Protein AF-A0A1D8I2P4-F1 (afdb_monomer)

Foldseek 3Di:
DDDDDDDDDDDDDDDDDDDDDDDDDDDDDDDDDDDDDDDDDDDDDDDDDDDDDDDDDDDDQDQWAAPVRQHADPFADEPQFTDRAFDCVPVVNFTKGASDADLVRHRPHMHGIDCSSVPPCPLLLAFWAAPVRQTADPFADDPNDTDLFFDCPPPVNFTKGASTAGPPRHRDHMHGTPVVNNDAWQFPVRAGFDPFADEPRDTDGWWFCFPVVNFTKGASDADPVRHRDHMGTTDPSTDYDPQDDQQAKAASGRAGADPFADDPNDTDRAFDCPPPVSFTKGASDADSVRHGPHMHGIDPVSD

Structure (mmCIF, N/CA/C/O backbone):
data_AF-A0A1D8I2P4-F1
#
_entry.id   AF-A0A1D8I2P4-F1
#
loop_
_atom_site.group_PDB
_atom_site.id
_atom_site.type_symbol
_atom_site.label_atom_id
_atom_site.label_alt_id
_atom_site.label_comp_id
_atom_site.label_asym_id
_atom_site.label_entity_id
_atom_site.label_seq_id
_atom_site.pdbx_PDB_ins_code
_atom_site.Cartn_x
_atom_site.Cartn_y
_atom_site.Cartn_z
_atom_site.occupancy
_atom_site.B_iso_or_equiv
_atom_site.auth_seq_id
_atom_site.auth_comp_id
_atom_site.auth_asym_id
_atom_site.auth_atom_id
_atom_site.pdbx_PDB_model_num
ATOM 1 N N . MET A 1 1 ? 39.544 -29.149 48.647 1.00 40.41 1 MET A N 1
ATOM 2 C CA . MET A 1 1 ? 38.519 -28.304 49.297 1.00 40.41 1 MET A CA 1
ATOM 3 C C . MET A 1 1 ? 37.138 -28.794 48.881 1.00 40.41 1 MET A C 1
ATOM 5 O O . MET A 1 1 ? 36.741 -28.545 47.754 1.00 40.41 1 MET A O 1
ATOM 9 N N . LYS A 1 2 ? 36.445 -29.547 49.738 1.00 37.25 2 LYS A N 1
ATOM 10 C CA . LYS A 1 2 ? 35.004 -29.835 49.634 1.00 37.25 2 LYS A CA 1
ATOM 11 C C . LYS A 1 2 ? 34.499 -30.001 51.067 1.00 37.25 2 LYS A C 1
ATOM 13 O O . LYS A 1 2 ? 34.897 -30.945 51.741 1.00 37.25 2 LYS A O 1
ATOM 18 N N . LEU A 1 3 ? 33.733 -29.022 51.543 1.00 36.62 3 LEU A N 1
ATOM 19 C CA . LEU A 1 3 ? 33.144 -28.978 52.880 1.00 36.62 3 LEU A CA 1
ATOM 20 C C . LEU A 1 3 ? 31.645 -29.330 52.784 1.00 36.62 3 LEU A C 1
ATOM 22 O O . LEU A 1 3 ? 30.940 -28.710 51.997 1.00 36.62 3 LEU A O 1
ATOM 26 N N . ILE A 1 4 ? 31.230 -30.316 53.596 1.00 38.16 4 ILE A N 1
ATOM 27 C CA . ILE A 1 4 ? 30.110 -30.277 54.574 1.00 38.16 4 ILE A CA 1
ATOM 28 C C . ILE A 1 4 ? 28.696 -30.015 53.995 1.00 38.16 4 ILE A C 1
ATOM 30 O O . ILE A 1 4 ? 28.395 -28.923 53.538 1.00 38.16 4 ILE A O 1
ATOM 34 N N . TRP A 1 5 ? 27.847 -31.044 53.832 1.00 34.25 5 TRP A N 1
ATOM 35 C CA . TRP A 1 5 ? 26.836 -31.573 54.788 1.00 34.25 5 TRP A CA 1
ATOM 36 C C . TRP A 1 5 ? 25.888 -30.525 55.394 1.00 34.25 5 TRP A C 1
ATOM 38 O O . TRP A 1 5 ? 26.346 -29.674 56.135 1.00 34.25 5 TRP A O 1
ATOM 48 N N . ILE A 1 6 ? 24.573 -30.687 55.187 1.00 42.81 6 ILE A N 1
ATOM 49 C CA . ILE A 1 6 ? 23.518 -30.572 56.218 1.00 42.81 6 ILE A CA 1
ATOM 50 C C . ILE A 1 6 ? 22.243 -31.247 55.673 1.00 42.81 6 ILE A C 1
ATOM 52 O O . ILE A 1 6 ? 21.642 -30.802 54.697 1.00 42.81 6 ILE A O 1
ATOM 56 N N . LEU A 1 7 ? 21.856 -32.350 56.321 1.00 41.16 7 LEU A N 1
ATOM 57 C CA . LEU A 1 7 ? 20.472 -32.814 56.400 1.00 41.16 7 LEU A CA 1
ATOM 58 C C . LEU A 1 7 ? 19.759 -31.978 57.470 1.00 41.16 7 LEU A C 1
ATOM 60 O O . LEU A 1 7 ? 20.306 -31.832 58.559 1.00 41.16 7 LEU A O 1
ATOM 64 N N . PHE A 1 8 ? 18.508 -31.586 57.229 1.00 44.59 8 PHE A N 1
ATOM 65 C CA . PHE A 1 8 ? 17.509 -31.521 58.297 1.00 44.59 8 PHE A CA 1
ATOM 66 C C . PHE A 1 8 ? 16.172 -32.083 57.810 1.00 44.59 8 PHE A C 1
ATOM 68 O O . PHE A 1 8 ? 15.547 -31.589 56.877 1.00 44.59 8 PHE A O 1
ATOM 75 N N . VAL A 1 9 ? 15.786 -33.165 58.478 1.00 43.25 9 VAL A N 1
ATOM 76 C CA . VAL A 1 9 ? 14.457 -33.774 58.548 1.00 43.25 9 VAL A CA 1
ATOM 77 C C . VAL A 1 9 ? 13.621 -32.945 59.521 1.00 43.25 9 VAL A C 1
ATOM 79 O O . VAL A 1 9 ? 14.150 -32.649 60.580 1.00 43.25 9 VAL A O 1
ATOM 82 N N . PHE A 1 10 ? 12.345 -32.656 59.237 1.00 42.53 10 PHE A N 1
ATOM 83 C CA . PHE A 1 10 ? 11.283 -32.598 60.260 1.00 42.53 10 PHE A CA 1
ATOM 84 C C . PHE A 1 10 ? 9.884 -32.755 59.624 1.00 42.53 10 PHE A C 1
ATOM 86 O O . PHE A 1 10 ? 9.387 -31.885 58.921 1.00 42.53 10 PHE A O 1
ATOM 93 N N . THR A 1 11 ? 9.323 -33.944 59.858 1.00 40.56 11 THR A N 1
ATOM 94 C CA . THR A 1 11 ? 7.950 -34.288 60.288 1.00 40.56 11 THR A CA 1
ATOM 95 C C . THR A 1 11 ? 6.711 -33.523 59.801 1.00 40.56 11 THR A C 1
ATOM 97 O O . THR A 1 11 ? 6.583 -32.309 59.905 1.00 40.56 11 THR A O 1
ATOM 100 N N . ALA A 1 12 ? 5.732 -34.356 59.438 1.00 41.03 12 ALA A N 1
ATOM 101 C CA . ALA A 1 12 ? 4.335 -34.104 59.113 1.00 41.03 12 ALA A CA 1
ATOM 102 C C . ALA A 1 12 ? 3.516 -33.362 60.182 1.00 41.03 12 ALA A C 1
ATOM 104 O O . ALA A 1 12 ? 3.778 -33.518 61.370 1.00 41.03 12 ALA A O 1
ATOM 105 N N . LEU A 1 13 ? 2.423 -32.723 59.742 1.00 39.28 13 LEU A N 1
ATOM 106 C CA . LEU A 1 13 ? 1.115 -32.744 60.408 1.00 39.28 13 LEU A CA 1
ATOM 107 C C . LEU A 1 13 ? -0.007 -32.441 59.391 1.00 39.28 13 LEU A C 1
ATOM 109 O O . LEU A 1 13 ? 0.175 -31.722 58.415 1.00 39.28 13 LEU A O 1
ATOM 113 N N . PHE A 1 14 ? -1.140 -33.090 59.652 1.00 40.41 14 PHE A N 1
ATOM 114 C CA . PHE A 1 14 ? -2.431 -33.144 58.960 1.00 40.41 14 PHE A CA 1
ATOM 115 C C . PHE A 1 14 ? -3.006 -31.735 58.650 1.00 40.41 14 PHE A C 1
ATOM 117 O O . PHE A 1 14 ? -2.602 -30.768 59.277 1.00 40.41 14 PHE A O 1
ATOM 124 N N . VAL A 1 15 ? -3.916 -31.519 57.686 1.00 44.56 15 VAL A N 1
ATOM 125 C CA . VAL A 1 15 ? -5.368 -31.771 57.805 1.00 44.56 15 VAL A CA 1
ATOM 126 C C . VAL A 1 15 ? -6.047 -31.803 56.420 1.00 44.56 15 VAL A C 1
ATOM 128 O O . VAL A 1 15 ? -5.770 -31.012 55.525 1.00 44.56 15 VAL A O 1
ATOM 131 N N . ASN A 1 16 ? -6.958 -32.766 56.302 1.00 37.41 16 ASN A N 1
ATOM 132 C CA . ASN A 1 16 ? -7.874 -33.080 55.210 1.00 37.41 16 ASN A CA 1
ATOM 133 C C . ASN A 1 16 ? -9.093 -32.125 55.179 1.00 37.41 16 ASN A C 1
ATOM 135 O O . ASN A 1 16 ? -9.463 -31.599 56.226 1.00 37.41 16 ASN A O 1
ATOM 139 N N . LYS A 1 17 ? -9.817 -32.102 54.042 1.00 39.25 17 LYS A N 1
ATOM 140 C CA . LYS A 1 17 ? -11.231 -31.673 53.875 1.00 39.25 17 LYS A CA 1
ATOM 141 C C . LYS A 1 17 ? -11.470 -30.141 53.930 1.00 39.25 17 LYS A C 1
ATOM 143 O O . LYS A 1 17 ? -11.082 -29.477 54.873 1.00 39.25 17 LYS A O 1
ATOM 148 N N . TYR A 1 18 ? -12.125 -29.481 52.971 1.00 41.25 18 TYR A N 1
ATOM 149 C CA . TYR A 1 18 ? -13.364 -29.824 52.270 1.00 41.25 18 TYR A CA 1
ATOM 150 C C . TYR A 1 18 ? -13.465 -29.097 50.913 1.00 41.25 18 TYR A C 1
ATOM 152 O O . TYR A 1 18 ? -13.203 -27.901 50.823 1.00 41.25 18 TYR A O 1
ATOM 160 N N . CYS A 1 19 ? -13.963 -29.798 49.888 1.00 43.69 19 CYS A N 1
ATOM 161 C CA . CYS A 1 19 ? -14.678 -29.169 48.778 1.00 43.69 19 CYS A CA 1
ATOM 162 C C . CYS A 1 19 ? -16.003 -28.603 49.310 1.00 43.69 19 CYS A C 1
ATOM 164 O O . CYS A 1 19 ? -16.803 -29.359 49.864 1.00 43.69 19 CYS A O 1
ATOM 166 N N . LEU A 1 20 ? -16.262 -27.311 49.108 1.00 40.06 20 LEU A N 1
ATOM 167 C CA . LEU A 1 20 ? -17.605 -26.748 49.219 1.00 40.06 20 LEU A CA 1
ATOM 168 C C . LEU A 1 20 ? -18.022 -26.174 47.868 1.00 40.06 20 LEU A C 1
ATOM 170 O O . LEU A 1 20 ? -17.443 -25.218 47.359 1.00 40.06 20 LEU A O 1
ATOM 174 N N . ALA A 1 21 ? -19.051 -26.807 47.311 1.00 40.50 21 ALA A N 1
ATOM 175 C CA . ALA A 1 21 ? -19.825 -26.332 46.184 1.00 40.50 21 ALA A CA 1
ATOM 176 C C . ALA A 1 21 ? -20.449 -24.971 46.522 1.00 40.50 21 ALA A C 1
ATOM 178 O O . ALA A 1 21 ? -21.174 -24.844 47.513 1.00 40.50 21 ALA A O 1
ATOM 179 N N . GLN A 1 22 ? -20.194 -23.957 45.694 1.00 41.34 22 GLN A N 1
ATOM 180 C CA . GLN A 1 22 ? -20.922 -22.698 45.784 1.00 41.34 22 GLN A CA 1
ATOM 181 C C . GLN A 1 22 ? -22.294 -22.852 45.124 1.00 41.34 22 GLN A C 1
ATOM 183 O O . GLN A 1 22 ? -22.437 -23.255 43.972 1.00 41.34 22 GLN A O 1
ATOM 188 N N . LYS A 1 23 ? -23.313 -22.578 45.935 1.00 36.94 23 LYS A N 1
ATOM 189 C CA . LYS A 1 23 ? -24.738 -22.668 45.636 1.00 36.94 23 LYS A CA 1
ATOM 190 C C . LYS A 1 23 ? -25.154 -21.436 44.825 1.00 36.94 23 LYS A C 1
ATOM 192 O O . LYS A 1 23 ? -24.831 -20.317 45.212 1.00 36.94 23 LYS A O 1
ATOM 197 N N . ALA A 1 24 ? -25.895 -21.649 43.739 1.00 45.50 24 ALA A N 1
ATOM 198 C CA . ALA A 1 24 ? -26.504 -20.589 42.939 1.00 45.50 24 ALA A CA 1
ATOM 199 C C . ALA A 1 24 ? -27.415 -19.679 43.798 1.00 45.50 24 ALA A C 1
ATOM 201 O O . ALA A 1 24 ? -28.163 -20.197 44.640 1.00 45.50 24 ALA A O 1
ATOM 202 N N . PRO A 1 25 ? -27.396 -18.346 43.605 1.00 46.03 25 PRO A N 1
ATOM 203 C CA . PRO A 1 25 ? -28.308 -17.450 44.303 1.00 46.03 25 PRO A CA 1
ATOM 204 C C . PRO A 1 25 ? -29.748 -17.660 43.812 1.00 46.03 25 PRO A C 1
ATOM 206 O O . PRO A 1 25 ? -30.040 -17.643 42.618 1.00 46.03 25 PRO A O 1
ATOM 209 N N . LYS A 1 26 ? -30.657 -17.883 44.768 1.00 39.34 26 LYS A N 1
ATOM 210 C CA . LYS A 1 26 ? -32.105 -17.960 44.548 1.00 39.34 26 LYS A CA 1
ATOM 211 C C . LYS A 1 26 ? -32.633 -16.598 44.091 1.00 39.34 26 LYS A C 1
ATOM 213 O O . LYS A 1 26 ? -32.482 -15.613 44.807 1.00 39.34 26 LYS A O 1
ATOM 218 N N . ASN A 1 27 ? -33.316 -16.588 42.949 1.00 41.44 27 ASN A N 1
ATOM 219 C CA . ASN A 1 27 ? -34.189 -15.498 42.525 1.00 41.44 27 ASN A CA 1
ATOM 220 C C . ASN A 1 27 ? -35.377 -15.372 43.487 1.00 41.44 27 ASN A C 1
ATOM 222 O O . ASN A 1 27 ? -36.149 -16.318 43.652 1.00 41.44 27 ASN A O 1
ATOM 226 N N . THR A 1 28 ? -35.546 -14.189 44.071 1.00 43.81 28 THR A N 1
ATOM 227 C CA . THR A 1 28 ? -36.766 -13.781 44.776 1.00 43.81 28 THR A CA 1
ATOM 228 C C . THR A 1 28 ? -37.484 -12.725 43.930 1.00 43.81 28 THR A C 1
ATOM 230 O O . THR A 1 28 ? -36.824 -11.788 43.472 1.00 43.81 28 THR A O 1
ATOM 233 N N . PRO A 1 29 ? -38.808 -12.819 43.708 1.00 44.62 2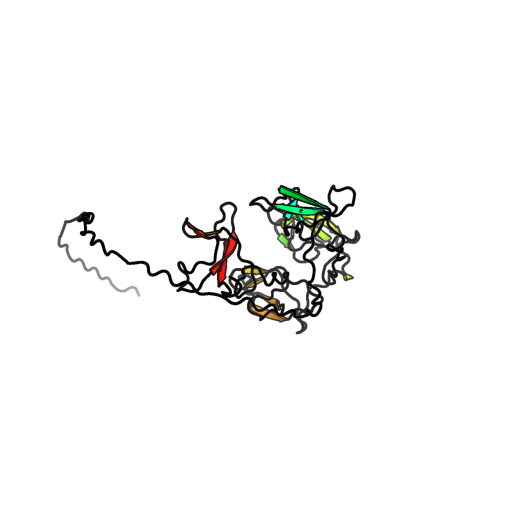9 PRO A N 1
ATOM 234 C CA . PRO A 1 29 ? -39.540 -11.813 42.944 1.00 44.62 29 PRO A CA 1
ATOM 235 C C . PRO A 1 29 ? -39.616 -10.507 43.743 1.00 44.62 29 PRO A C 1
ATOM 237 O O . PRO A 1 29 ? -40.199 -10.466 44.827 1.00 44.62 29 PRO A O 1
ATOM 240 N N . LYS A 1 30 ? -39.019 -9.434 43.216 1.00 40.47 30 LYS A N 1
ATOM 241 C CA . LYS A 1 30 ? -39.177 -8.078 43.749 1.00 40.47 30 LYS A CA 1
ATOM 242 C C . LYS A 1 30 ? -40.485 -7.496 43.214 1.00 40.47 30 LYS A C 1
ATOM 244 O O . LYS A 1 30 ? -40.693 -7.463 42.005 1.00 40.47 30 LYS A O 1
ATOM 249 N N . ALA A 1 31 ? -41.347 -7.055 44.128 1.00 41.62 31 ALA A N 1
ATOM 250 C CA . ALA A 1 31 ? -42.638 -6.444 43.838 1.00 41.62 31 ALA A CA 1
ATOM 251 C C . ALA A 1 31 ? -42.516 -5.270 42.847 1.00 41.62 31 ALA A C 1
ATOM 253 O O . ALA A 1 31 ? -41.706 -4.359 43.034 1.00 41.62 31 ALA A O 1
ATOM 254 N N . THR A 1 32 ? -43.337 -5.316 41.798 1.00 39.53 32 THR A N 1
ATOM 255 C CA . THR A 1 32 ? -43.480 -4.279 40.774 1.00 39.53 32 THR A CA 1
ATOM 256 C C . THR A 1 32 ? -44.418 -3.192 41.291 1.00 39.53 32 THR A C 1
ATOM 258 O O . THR A 1 32 ? -45.624 -3.399 41.393 1.00 39.53 32 THR A O 1
ATOM 261 N N . THR A 1 33 ? -43.864 -2.029 41.624 1.00 37.00 33 THR A N 1
ATOM 262 C CA . THR A 1 33 ? -44.641 -0.814 41.887 1.00 37.00 33 THR A CA 1
ATOM 263 C C . THR A 1 33 ? -44.972 -0.153 40.551 1.00 37.00 33 THR A C 1
ATOM 265 O O . THR A 1 33 ? -44.077 0.318 39.851 1.00 37.00 33 THR A O 1
ATOM 268 N N . THR A 1 34 ? -46.253 -0.137 40.186 1.00 37.72 34 THR A N 1
ATOM 269 C CA . THR A 1 34 ? -46.770 0.567 39.007 1.00 37.72 34 THR A CA 1
ATOM 270 C C . THR A 1 34 ? -46.821 2.066 39.296 1.00 37.72 34 THR A C 1
ATOM 272 O O . THR A 1 34 ? -47.696 2.530 40.023 1.00 37.72 34 THR A O 1
ATOM 275 N N . THR A 1 35 ? -45.885 2.828 38.730 1.00 38.78 35 THR A N 1
ATOM 276 C CA . THR A 1 35 ? -45.934 4.296 38.718 1.00 38.78 35 THR A CA 1
ATOM 277 C C . THR A 1 35 ? -46.605 4.749 37.426 1.00 38.78 35 THR A C 1
ATOM 279 O O . THR A 1 35 ? -46.043 4.600 36.343 1.00 38.78 35 THR A O 1
ATOM 282 N N . THR A 1 36 ? -47.814 5.296 37.533 1.00 39.94 36 THR A N 1
ATOM 283 C CA . THR A 1 36 ? -48.531 5.931 36.421 1.00 39.94 36 THR A CA 1
ATOM 284 C C . THR A 1 36 ? -47.862 7.265 36.089 1.00 39.94 36 THR A C 1
ATOM 286 O O . THR A 1 36 ? -47.951 8.216 36.863 1.00 39.94 36 THR A O 1
ATOM 289 N N . THR A 1 37 ? -47.168 7.345 34.952 1.00 41.03 37 THR A N 1
ATOM 290 C CA . THR A 1 37 ? -46.614 8.601 34.426 1.00 41.03 37 THR A CA 1
ATOM 291 C C . THR A 1 37 ? -47.635 9.254 33.498 1.00 41.03 37 THR A C 1
ATOM 293 O O . THR A 1 37 ? -47.906 8.754 32.410 1.00 41.03 37 THR A O 1
ATOM 296 N N . THR A 1 38 ? -48.211 10.373 33.932 1.00 41.81 38 THR A N 1
ATOM 297 C CA . THR A 1 38 ? -49.088 11.225 33.120 1.00 41.81 38 THR A CA 1
ATOM 298 C C . THR A 1 38 ? -48.267 11.913 32.027 1.00 41.81 38 THR A C 1
ATOM 300 O O . THR A 1 38 ? -47.354 12.682 32.322 1.00 41.81 38 THR A O 1
ATOM 303 N N . THR A 1 39 ? -48.571 11.629 30.760 1.00 42.09 39 THR A N 1
ATOM 304 C CA . THR A 1 39 ? -47.957 12.281 29.595 1.00 42.09 39 THR A CA 1
ATOM 305 C C . THR A 1 39 ? -48.652 13.616 29.325 1.00 42.09 39 THR A C 1
ATOM 307 O O . THR A 1 39 ? -49.802 13.642 28.895 1.00 42.09 39 THR A O 1
ATOM 310 N N . THR A 1 40 ? -47.959 14.729 29.566 1.00 42.75 40 THR A N 1
ATOM 311 C CA . THR A 1 40 ? -48.403 16.068 29.149 1.00 42.75 40 THR A CA 1
ATOM 312 C C . THR A 1 40 ? -47.865 16.349 27.747 1.00 42.75 40 THR A C 1
ATOM 314 O O . THR A 1 40 ? -46.656 16.457 27.551 1.00 42.75 40 THR A O 1
ATOM 317 N N . THR A 1 41 ? -48.753 16.439 26.757 1.00 42.59 41 THR A N 1
ATOM 318 C CA . THR A 1 41 ? -48.415 16.810 25.377 1.00 42.59 41 THR A CA 1
ATOM 319 C C . THR A 1 41 ? -48.281 18.329 25.276 1.00 42.59 41 THR A C 1
ATOM 321 O O . THR A 1 41 ? -49.278 19.046 25.311 1.00 42.59 41 THR A O 1
ATOM 324 N N . THR A 1 42 ? -47.051 18.828 25.148 1.00 43.09 42 THR A N 1
ATOM 325 C CA . THR A 1 42 ? -46.780 20.239 24.838 1.00 43.09 42 THR A CA 1
ATOM 326 C C . THR A 1 42 ? -46.631 20.393 23.326 1.00 43.09 42 THR A C 1
ATOM 328 O O . THR A 1 42 ? -45.668 19.905 22.738 1.00 43.09 42 THR A O 1
ATOM 331 N N . THR A 1 43 ? -47.596 21.054 22.688 1.00 43.06 43 THR A N 1
ATOM 332 C CA . THR A 1 43 ? -47.557 21.397 21.261 1.00 43.06 43 THR A CA 1
ATOM 333 C C . THR A 1 43 ? -46.679 22.632 21.064 1.00 43.06 43 THR A C 1
ATOM 335 O O . THR A 1 43 ? -47.087 23.743 21.397 1.00 43.06 43 THR A O 1
ATOM 338 N N . THR A 1 44 ? -45.469 22.450 20.533 1.00 43.09 44 THR A N 1
ATOM 339 C CA . THR A 1 44 ? -44.578 23.557 20.157 1.00 43.09 44 THR A CA 1
ATOM 340 C C . THR A 1 44 ? -44.798 23.905 18.687 1.00 43.09 44 THR A C 1
ATOM 342 O O . THR A 1 44 ? -44.457 23.128 17.798 1.00 43.09 44 THR A O 1
ATOM 345 N N . THR A 1 45 ? -45.370 25.078 18.425 1.00 41.44 45 THR A N 1
ATOM 346 C CA . THR A 1 45 ? -45.522 25.646 17.080 1.00 41.44 45 THR A CA 1
ATOM 347 C C . THR A 1 45 ? -44.169 26.178 16.601 1.00 41.44 45 THR A C 1
ATOM 349 O O . THR A 1 45 ? -43.672 27.170 17.132 1.00 41.44 45 THR A O 1
ATOM 352 N N . THR A 1 46 ? -43.550 25.523 15.616 1.00 38.25 46 THR A N 1
ATOM 353 C CA . THR A 1 46 ? -42.302 25.987 14.990 1.00 38.25 46 THR A CA 1
ATOM 354 C C . THR A 1 46 ? -42.619 26.810 13.743 1.00 38.25 46 THR A C 1
ATOM 356 O O . THR A 1 46 ? -43.100 26.284 12.743 1.00 38.25 46 THR A O 1
ATOM 359 N N . THR A 1 47 ? -42.349 28.112 13.805 1.00 37.84 47 THR A N 1
ATOM 360 C CA . THR A 1 47 ? -42.435 29.044 12.674 1.00 37.84 47 THR A CA 1
ATOM 361 C C . THR A 1 47 ? -41.302 28.761 11.683 1.00 37.84 47 THR A C 1
ATOM 363 O O . THR A 1 47 ? -40.128 28.895 12.024 1.00 37.84 47 THR A O 1
ATOM 366 N N . THR A 1 48 ? -41.638 28.360 10.455 1.00 35.34 48 THR A N 1
ATOM 367 C CA . THR A 1 48 ? -40.680 28.170 9.357 1.00 35.34 48 THR A CA 1
ATOM 368 C C . THR A 1 48 ? -40.346 29.522 8.727 1.00 35.34 48 THR A C 1
ATOM 370 O O . THR A 1 48 ? -41.159 30.093 8.004 1.00 35.34 48 THR A O 1
ATOM 373 N N . THR A 1 49 ? -39.147 30.037 8.995 1.00 33.53 49 THR A N 1
ATOM 374 C CA . THR A 1 49 ? -38.589 31.201 8.292 1.00 33.53 49 THR A CA 1
ATOM 375 C C . THR A 1 49 ? -37.728 30.702 7.135 1.00 33.53 49 THR A C 1
ATOM 377 O O . THR A 1 49 ? -36.678 30.102 7.350 1.00 33.53 49 THR A O 1
ATOM 380 N N . THR A 1 50 ? -38.183 30.930 5.903 1.00 33.97 50 THR A N 1
ATOM 381 C CA . THR A 1 50 ? -37.457 30.599 4.671 1.00 33.97 50 THR A CA 1
ATOM 382 C C . THR A 1 50 ? -36.388 31.657 4.407 1.00 33.97 50 THR A C 1
ATOM 384 O O . THR A 1 50 ? -36.692 32.746 3.924 1.00 33.97 50 THR A O 1
ATOM 387 N N . THR A 1 51 ? -35.131 31.353 4.727 1.00 28.86 51 THR A N 1
ATOM 388 C CA . THR A 1 51 ? -33.968 32.151 4.318 1.00 28.86 51 THR A CA 1
ATOM 389 C C . THR A 1 51 ? -33.334 31.533 3.077 1.00 28.86 51 THR A C 1
ATOM 391 O O . THR A 1 51 ? -32.694 30.485 3.125 1.00 28.86 51 THR A O 1
ATOM 394 N N . THR A 1 52 ? -33.534 32.196 1.941 1.00 34.28 52 THR A N 1
ATOM 395 C CA . THR A 1 52 ? -32.880 31.907 0.666 1.00 34.28 52 THR A CA 1
ATOM 396 C C . THR A 1 52 ? -31.455 32.453 0.722 1.00 34.28 52 THR A C 1
ATOM 398 O O . THR A 1 52 ? -31.241 33.651 0.545 1.00 34.28 52 THR A O 1
ATOM 401 N N . THR A 1 53 ? -30.479 31.586 0.990 1.00 27.47 53 THR A N 1
ATOM 402 C CA . THR A 1 53 ? -29.056 31.951 0.967 1.00 27.47 53 THR A CA 1
ATOM 403 C C . THR A 1 53 ? -28.374 31.221 -0.182 1.00 27.47 53 THR A C 1
ATOM 405 O O . THR A 1 53 ? -28.290 29.996 -0.209 1.00 27.47 53 THR A O 1
ATOM 408 N N . THR A 1 54 ? -27.918 31.999 -1.157 1.00 30.73 54 THR A N 1
ATOM 409 C CA . THR A 1 54 ? -27.148 31.585 -2.330 1.00 30.73 54 THR A CA 1
ATOM 410 C C . THR A 1 54 ? -25.839 30.927 -1.883 1.00 30.73 54 THR A C 1
ATOM 412 O O . THR A 1 54 ? -25.020 31.564 -1.221 1.00 30.73 54 THR A O 1
ATOM 415 N N . ALA A 1 55 ? -25.645 29.649 -2.215 1.00 31.78 55 ALA A N 1
ATOM 416 C CA . ALA A 1 55 ? -24.430 28.911 -1.883 1.00 31.78 55 ALA A CA 1
ATOM 417 C C . ALA A 1 55 ? -23.259 29.318 -2.804 1.00 31.78 55 ALA A C 1
ATOM 419 O O . ALA A 1 55 ? -23.447 29.398 -4.022 1.00 31.78 55 ALA A O 1
ATOM 420 N N . PRO A 1 56 ? -22.045 29.537 -2.265 1.00 34.91 56 PRO A N 1
ATOM 421 C CA . PRO A 1 56 ? -20.828 29.562 -3.060 1.00 34.91 56 PRO A CA 1
ATOM 422 C C . PRO A 1 56 ? -20.490 28.137 -3.515 1.00 34.91 56 PRO A C 1
ATOM 424 O O . PRO A 1 56 ? -20.539 27.182 -2.744 1.00 34.91 56 PRO A O 1
ATOM 427 N N . ASN A 1 57 ? -20.166 28.020 -4.797 1.00 37.44 57 ASN A N 1
ATOM 428 C CA . ASN A 1 57 ? -19.850 26.790 -5.506 1.00 37.44 57 ASN A CA 1
ATOM 429 C C . ASN A 1 57 ? -18.558 26.153 -4.949 1.00 37.44 57 ASN A C 1
ATOM 431 O O . ASN A 1 57 ? -17.455 26.524 -5.350 1.00 37.44 57 ASN A O 1
ATOM 435 N N . THR A 1 58 ? -18.680 25.222 -4.002 1.00 26.05 58 THR A N 1
ATOM 436 C CA . THR A 1 58 ? -17.577 24.386 -3.508 1.00 26.05 58 THR A CA 1
ATOM 437 C C . THR A 1 58 ? -17.494 23.104 -4.329 1.00 26.05 58 THR A C 1
ATOM 439 O O . THR A 1 58 ? -18.236 22.145 -4.122 1.00 26.05 58 THR A O 1
ATOM 442 N N . THR A 1 59 ? -16.559 23.095 -5.277 1.00 31.09 59 THR A N 1
ATOM 443 C CA . THR A 1 59 ? -16.188 21.945 -6.106 1.00 31.09 59 THR A CA 1
ATOM 444 C C . THR A 1 59 ? -15.870 20.733 -5.228 1.00 31.09 59 THR A C 1
ATOM 446 O O . THR A 1 59 ? -14.825 20.662 -4.584 1.00 31.09 59 THR A O 1
ATOM 449 N N . THR A 1 60 ? -16.806 19.789 -5.177 1.00 30.75 60 THR A N 1
ATOM 450 C CA . THR A 1 60 ? -16.685 18.523 -4.453 1.00 30.75 60 THR A CA 1
ATOM 451 C C . THR A 1 60 ? -15.843 17.579 -5.310 1.00 30.75 60 THR A C 1
ATOM 453 O O . THR A 1 60 ? -16.209 17.280 -6.443 1.00 30.75 60 THR A O 1
ATOM 456 N N . THR A 1 61 ? -14.684 17.150 -4.816 1.00 29.73 61 THR A N 1
ATOM 457 C CA . THR A 1 61 ? -13.805 16.198 -5.514 1.00 29.73 61 THR A CA 1
ATOM 458 C C . THR A 1 61 ? -14.508 14.843 -5.668 1.00 29.73 61 THR A C 1
ATOM 460 O O . THR A 1 61 ? -14.885 14.273 -4.639 1.00 29.73 61 THR A O 1
ATOM 463 N N . PRO A 1 62 ? -14.698 14.307 -6.889 1.00 41.62 62 PRO A N 1
ATOM 464 C CA . PRO A 1 62 ? -15.438 13.066 -7.087 1.00 41.62 62 PRO A CA 1
ATOM 465 C C . PRO A 1 62 ? -14.632 11.854 -6.617 1.00 41.62 62 PRO A C 1
ATOM 467 O O . PRO A 1 62 ? -13.488 11.649 -7.019 1.00 41.62 62 PRO A O 1
ATOM 470 N N . VAL A 1 63 ? -15.266 11.033 -5.783 1.00 62.12 63 VAL A N 1
ATOM 471 C CA . VAL A 1 63 ? -14.900 9.630 -5.586 1.00 62.12 63 VAL A CA 1
ATOM 472 C C . VAL A 1 63 ? -15.422 8.875 -6.812 1.00 62.12 63 VAL A C 1
ATOM 474 O O . VAL A 1 63 ? -16.603 8.982 -7.134 1.00 62.12 63 VAL A O 1
ATOM 477 N N . CYS A 1 64 ? -14.528 8.169 -7.506 1.00 75.62 64 CYS A N 1
ATOM 478 C CA . CYS A 1 64 ? -14.790 7.477 -8.770 1.00 75.62 64 CYS A CA 1
ATOM 479 C C . CYS A 1 64 ? -16.096 6.658 -8.743 1.00 75.62 64 CYS A C 1
ATOM 481 O O . CYS A 1 64 ? -16.262 5.745 -7.927 1.00 75.62 64 CYS A O 1
ATOM 483 N N . SER A 1 65 ? -17.014 7.001 -9.649 1.00 87.12 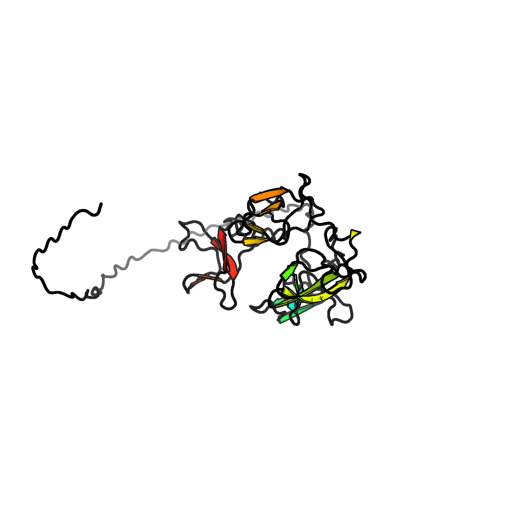65 SER A N 1
ATOM 484 C CA . SER A 1 65 ? -18.316 6.361 -9.822 1.00 87.12 65 SER A CA 1
ATOM 485 C C . SER A 1 65 ? -18.433 5.678 -11.179 1.00 87.12 65 SER A C 1
ATOM 487 O O . SER A 1 65 ? -17.791 6.034 -12.161 1.00 87.12 65 SER A O 1
ATOM 489 N N . THR A 1 66 ? -19.291 4.672 -11.265 1.00 88.06 66 THR A N 1
ATOM 490 C CA . THR A 1 66 ? -19.653 4.055 -12.540 1.00 88.06 66 THR A CA 1
ATOM 491 C C . THR A 1 66 ? -20.449 5.029 -13.412 1.00 88.06 66 THR A C 1
ATOM 493 O O . THR A 1 66 ? -21.064 5.974 -12.925 1.00 88.06 66 THR A O 1
ATOM 496 N N . THR A 1 67 ? -20.534 4.749 -14.709 1.00 87.06 67 THR A N 1
ATOM 497 C CA . THR A 1 67 ? -21.423 5.432 -15.672 1.00 87.06 67 THR A CA 1
ATOM 498 C C . THR A 1 67 ? -22.895 5.461 -15.244 1.00 87.06 67 THR A C 1
ATOM 500 O O . THR A 1 67 ? -23.661 6.282 -15.736 1.00 87.06 67 THR A O 1
ATOM 503 N N . SER A 1 68 ? -23.294 4.583 -14.317 1.00 82.75 68 SER A N 1
ATOM 504 C CA . SER A 1 68 ? -24.633 4.532 -13.717 1.00 82.75 68 SER A CA 1
ATOM 505 C C . SER A 1 68 ? -24.737 5.283 -12.379 1.00 82.75 68 SER A C 1
ATOM 507 O O . SER A 1 68 ? -25.751 5.172 -11.698 1.00 82.75 68 SER A O 1
ATOM 509 N N . GLY A 1 69 ? -23.698 6.018 -11.971 1.00 81.12 69 GLY A N 1
ATOM 510 C CA . GLY A 1 69 ? -23.664 6.798 -10.729 1.00 81.12 69 GLY A CA 1
ATOM 511 C C . GLY A 1 69 ? -23.465 5.974 -9.453 1.00 81.12 69 GLY A C 1
ATOM 512 O O . GLY A 1 69 ? -23.641 6.496 -8.357 1.00 81.12 69 GLY A O 1
ATOM 513 N N . VAL A 1 70 ? -23.118 4.688 -9.567 1.00 82.88 70 VAL A N 1
ATOM 514 C CA . VAL A 1 70 ? -22.808 3.837 -8.407 1.00 82.88 70 VAL A CA 1
ATOM 515 C C . VAL A 1 70 ? -21.334 3.979 -8.060 1.00 82.88 70 VAL A C 1
ATOM 517 O O . VAL A 1 70 ? -20.495 3.769 -8.934 1.00 82.88 70 VAL A O 1
ATOM 520 N N . ASN A 1 71 ? -21.024 4.288 -6.803 1.00 85.31 71 ASN A N 1
ATOM 521 C CA . ASN A 1 71 ? -19.647 4.417 -6.327 1.00 85.31 71 ASN A CA 1
ATOM 522 C C . ASN A 1 71 ? -18.861 3.112 -6.500 1.00 85.31 71 ASN A C 1
ATOM 524 O O . ASN A 1 71 ? -19.373 2.022 -6.231 1.00 85.31 71 ASN A O 1
ATOM 528 N N . CYS A 1 72 ? -17.595 3.235 -6.886 1.00 83.75 72 CYS A N 1
ATOM 529 C CA . CYS A 1 72 ? -16.675 2.110 -6.910 1.00 83.75 72 CYS A CA 1
ATOM 530 C C . CYS A 1 72 ? -16.236 1.701 -5.496 1.00 83.75 72 CYS A C 1
ATOM 532 O O . CYS A 1 72 ? -15.995 2.540 -4.626 1.00 83.75 72 CYS A O 1
ATOM 534 N N . PHE A 1 73 ? -16.080 0.396 -5.291 1.00 78.44 73 PHE A N 1
ATOM 535 C CA . PHE A 1 73 ? -15.552 -0.220 -4.084 1.00 78.44 73 PHE A CA 1
ATOM 536 C C . PHE A 1 73 ? -14.075 -0.557 -4.305 1.00 78.44 73 PHE A C 1
ATOM 538 O O . PHE A 1 73 ? -13.749 -1.460 -5.074 1.00 78.44 73 PHE A O 1
ATOM 545 N N . PHE A 1 74 ? -13.179 0.164 -3.632 1.00 72.25 74 PHE A N 1
ATOM 546 C CA . PHE A 1 74 ? -11.740 -0.097 -3.656 1.00 72.25 74 PHE A CA 1
ATOM 547 C C . PHE A 1 74 ? -11.210 -0.324 -2.229 1.00 72.25 74 PHE A C 1
ATOM 549 O O . PHE A 1 74 ? -11.652 0.376 -1.316 1.00 72.25 74 PHE A O 1
ATOM 556 N N . PRO A 1 75 ? -10.237 -1.234 -2.027 1.00 73.19 75 PRO A N 1
ATOM 557 C CA . PRO A 1 75 ? -9.763 -2.232 -2.989 1.00 73.19 75 PRO A CA 1
ATOM 558 C C . PRO A 1 75 ? -10.803 -3.345 -3.231 1.00 73.19 75 PRO A C 1
ATOM 560 O O . PRO A 1 75 ? -11.634 -3.627 -2.369 1.00 73.19 75 PRO A O 1
ATOM 563 N N . PHE A 1 76 ? -10.738 -4.000 -4.391 1.00 81.25 76 PHE A N 1
ATOM 564 C CA . PHE A 1 76 ? -11.514 -5.211 -4.689 1.00 81.25 76 PHE A CA 1
ATOM 565 C C . PHE A 1 76 ? -10.645 -6.275 -5.359 1.00 81.25 76 PHE A C 1
ATOM 567 O O . PHE A 1 76 ? -9.624 -5.952 -5.957 1.00 81.25 76 PHE A O 1
ATOM 574 N N . LYS A 1 77 ? -11.050 -7.542 -5.288 1.00 78.12 77 LYS A N 1
ATOM 575 C CA . LYS A 1 77 ? -10.407 -8.663 -5.971 1.00 78.12 77 LYS A CA 1
ATOM 576 C C . LYS A 1 77 ? -11.225 -9.122 -7.165 1.00 78.12 77 LYS A C 1
ATOM 578 O O . LYS A 1 77 ? -12.450 -9.158 -7.098 1.00 78.12 77 LYS A O 1
ATOM 583 N N . TYR A 1 78 ? -10.554 -9.474 -8.249 1.00 84.38 78 TYR A N 1
ATOM 584 C CA . TYR A 1 78 ? -11.175 -10.145 -9.382 1.00 84.38 78 TYR A CA 1
ATOM 585 C C . TYR A 1 78 ? -10.223 -11.208 -9.907 1.00 84.38 78 TYR A C 1
ATOM 587 O O . TYR A 1 78 ? -9.090 -10.901 -10.280 1.00 84.38 78 TYR A O 1
ATOM 595 N N . LYS A 1 79 ? -10.673 -12.468 -9.895 1.00 80.94 79 LYS A N 1
ATOM 596 C CA . LYS A 1 79 ? -9.866 -13.630 -10.309 1.00 80.94 79 LYS A CA 1
ATOM 597 C C . LYS A 1 79 ? -8.543 -13.742 -9.539 1.00 80.94 79 LYS A C 1
ATOM 599 O O . LYS A 1 79 ? -7.528 -14.165 -10.084 1.00 80.94 79 LYS A O 1
ATOM 604 N N . GLY A 1 80 ? -8.569 -13.377 -8.257 1.00 71.06 80 GLY A N 1
ATOM 605 C CA . GLY A 1 80 ? -7.409 -13.452 -7.365 1.00 71.06 80 GLY A CA 1
ATOM 606 C C . GLY A 1 80 ? -6.461 -12.250 -7.418 1.00 71.06 80 GLY A C 1
ATOM 607 O O . GLY A 1 80 ? -5.581 -12.164 -6.566 1.00 71.06 80 GLY A O 1
ATOM 608 N N . GLU A 1 81 ? -6.669 -11.301 -8.332 1.00 58.19 81 GLU A N 1
ATOM 609 C CA . GLU A 1 81 ? -5.889 -10.062 -8.432 1.00 58.19 81 GLU A CA 1
ATOM 610 C C . GLU A 1 81 ? -6.587 -8.917 -7.693 1.00 58.19 81 GLU A C 1
ATOM 612 O O . GLU A 1 81 ? -7.806 -8.784 -7.785 1.00 58.19 81 GLU A O 1
ATOM 617 N N . THR A 1 82 ? -5.836 -8.081 -6.968 1.00 61.31 82 THR A N 1
ATOM 618 C CA . THR A 1 82 ? -6.392 -6.940 -6.214 1.00 61.31 82 THR A CA 1
ATOM 619 C C . THR A 1 82 ? -6.268 -5.639 -7.006 1.00 61.31 82 THR A C 1
ATOM 621 O O . THR A 1 82 ? -5.184 -5.267 -7.447 1.00 61.31 82 THR A O 1
ATOM 624 N N . TYR A 1 83 ? -7.369 -4.905 -7.122 1.00 64.38 83 TYR A N 1
ATOM 625 C CA . TYR A 1 83 ? -7.493 -3.658 -7.863 1.00 64.38 83 TYR A CA 1
ATOM 626 C C . TYR A 1 83 ? -7.843 -2.502 -6.923 1.00 64.38 83 TYR A C 1
ATOM 628 O O . TYR A 1 83 ? -8.779 -2.582 -6.128 1.00 64.38 83 TYR A O 1
ATOM 636 N N . GLN A 1 84 ? -7.089 -1.405 -7.031 1.00 73.69 84 GLN A N 1
ATOM 637 C CA . GLN A 1 84 ? -7.305 -0.163 -6.265 1.00 73.69 84 GLN A CA 1
ATOM 638 C C . GLN A 1 84 ? -7.804 1.001 -7.132 1.00 73.69 84 GLN A C 1
ATOM 640 O O . GLN A 1 84 ? -7.952 2.121 -6.655 1.00 73.69 84 GLN A O 1
ATOM 645 N N . ALA A 1 85 ? -8.023 0.734 -8.415 1.00 75.56 85 ALA A N 1
ATOM 646 C CA . ALA A 1 85 ? -8.544 1.661 -9.403 1.00 75.56 85 ALA A CA 1
ATOM 647 C C . ALA A 1 85 ? -9.322 0.861 -10.451 1.00 75.56 85 ALA A C 1
ATOM 649 O O . ALA A 1 85 ? -9.302 -0.375 -10.444 1.00 75.56 85 ALA A O 1
ATOM 650 N N . CYS A 1 86 ? -10.007 1.560 -11.351 1.00 83.44 86 CYS A N 1
ATOM 651 C CA . CYS A 1 86 ? -10.669 0.913 -12.471 1.00 83.44 86 CYS A CA 1
ATOM 652 C C . CYS A 1 86 ? -9.674 0.096 -13.294 1.00 83.44 86 CYS A C 1
ATOM 654 O O . CYS A 1 86 ? -8.582 0.567 -13.613 1.00 83.44 86 CYS A O 1
ATOM 656 N N . THR A 1 87 ? -10.067 -1.114 -13.665 1.00 79.44 87 THR A N 1
ATOM 657 C CA . THR A 1 87 ? -9.259 -2.014 -14.481 1.00 79.44 87 THR A CA 1
ATOM 658 C C . THR A 1 87 ? -9.935 -2.279 -15.814 1.00 79.44 87 THR A C 1
ATOM 660 O O . THR A 1 87 ? -11.155 -2.233 -15.921 1.00 79.44 87 THR A O 1
ATOM 663 N N . THR A 1 88 ? -9.153 -2.560 -16.849 1.00 84.50 88 THR A N 1
ATOM 664 C CA . THR A 1 88 ? -9.659 -3.000 -18.157 1.00 84.50 88 THR A CA 1
ATOM 665 C C . THR A 1 88 ? -9.606 -4.521 -18.315 1.00 84.50 88 THR A C 1
ATOM 667 O O . THR A 1 88 ? -9.976 -5.035 -19.376 1.00 84.50 88 THR A O 1
ATOM 670 N N . THR A 1 89 ? -9.153 -5.245 -17.277 1.00 77.75 89 THR A N 1
ATOM 671 C CA . THR A 1 89 ? -9.041 -6.709 -17.263 1.00 77.75 89 THR A CA 1
ATOM 672 C C . THR A 1 89 ? -10.338 -7.342 -17.748 1.00 77.75 89 THR A C 1
ATOM 674 O O . THR A 1 89 ? -11.392 -7.127 -17.154 1.00 77.75 89 THR A O 1
ATOM 677 N N . GLU A 1 90 ? -10.237 -8.118 -18.831 1.00 84.00 90 GLU A N 1
ATOM 678 C CA . GLU A 1 90 ? -11.336 -8.885 -19.434 1.00 84.00 90 GLU A CA 1
ATOM 679 C C . GLU A 1 90 ? -12.601 -8.083 -19.786 1.00 84.00 90 GLU A C 1
ATOM 681 O O . GLU A 1 90 ? -13.665 -8.664 -19.972 1.00 84.00 90 GLU A O 1
ATOM 686 N N . ASN A 1 91 ? -12.491 -6.763 -19.953 1.00 85.75 91 ASN A N 1
ATOM 687 C CA . ASN A 1 91 ? -13.628 -5.904 -20.293 1.00 85.75 91 ASN A CA 1
ATOM 688 C C . ASN A 1 91 ? -13.420 -5.154 -21.616 1.00 85.75 91 ASN A C 1
ATOM 690 O O . ASN A 1 91 ? -13.785 -3.991 -21.753 1.00 85.75 91 ASN A O 1
ATOM 694 N N . SER A 1 92 ? -12.775 -5.797 -22.595 1.00 82.75 92 SER A N 1
ATOM 695 C CA . SER A 1 92 ? -12.588 -5.253 -23.955 1.00 82.75 92 SER A CA 1
ATOM 696 C C . SER A 1 92 ? -11.971 -3.845 -23.997 1.00 82.75 92 SER A C 1
ATOM 698 O O . SER A 1 92 ? -12.300 -3.038 -24.863 1.00 82.75 92 SER A O 1
ATOM 700 N N . GLY A 1 93 ? -11.089 -3.530 -23.044 1.00 74.50 93 GLY A N 1
ATOM 701 C CA . GLY A 1 93 ? -10.459 -2.211 -22.932 1.00 74.50 93 GLY A CA 1
ATOM 702 C C . GLY A 1 93 ? -11.306 -1.142 -22.228 1.00 74.50 93 GLY A C 1
ATOM 703 O O . GLY A 1 93 ? -10.808 -0.043 -22.005 1.00 74.50 93 GLY A O 1
ATOM 704 N N . VAL A 1 94 ? -12.546 -1.446 -21.837 1.00 82.88 94 VAL A N 1
ATOM 705 C CA . VAL A 1 94 ? -13.413 -0.537 -21.080 1.00 82.88 94 VAL A CA 1
ATOM 706 C C . VAL A 1 94 ? -13.067 -0.631 -19.586 1.00 82.88 94 VAL A C 1
ATOM 708 O O . VAL A 1 94 ? -13.091 -1.726 -19.021 1.00 82.88 94 VAL A O 1
ATOM 711 N N . PRO A 1 95 ? -12.726 0.480 -18.910 1.00 83.56 95 PRO A N 1
ATOM 712 C CA . PRO A 1 95 ? -12.393 0.455 -17.490 1.00 83.56 95 PRO A CA 1
ATOM 713 C C . PRO A 1 95 ? -13.634 0.171 -16.635 1.00 83.56 95 PRO A C 1
ATOM 715 O O . PRO A 1 95 ? -14.691 0.769 -16.838 1.00 83.56 95 PRO A O 1
ATOM 718 N N . TRP A 1 96 ? -13.502 -0.715 -15.653 1.00 91.12 96 TRP A N 1
ATOM 719 C CA . TRP A 1 96 ? -14.562 -1.095 -14.722 1.00 91.12 96 TRP A CA 1
ATOM 720 C C . TRP A 1 96 ? -14.043 -1.226 -13.290 1.00 91.12 96 TRP A C 1
ATOM 722 O O . TRP A 1 96 ? -12.847 -1.408 -13.056 1.00 91.12 96 TRP A O 1
ATOM 732 N N . CYS A 1 97 ? -14.953 -1.137 -12.325 1.00 89.44 97 CYS A N 1
ATOM 733 C CA . CYS A 1 97 ? -14.676 -1.326 -10.903 1.00 89.44 97 CYS A CA 1
ATOM 734 C C . CYS A 1 97 ? -15.752 -2.203 -10.252 1.00 89.44 97 CYS A C 1
ATOM 736 O O . CYS A 1 97 ? -16.877 -2.291 -10.759 1.00 89.44 97 CYS A O 1
ATOM 738 N N . ALA A 1 98 ? -15.436 -2.835 -9.119 1.00 89.19 98 ALA A N 1
ATOM 739 C CA . ALA A 1 98 ? -16.462 -3.467 -8.300 1.00 89.19 98 ALA A CA 1
ATOM 740 C C . ALA A 1 98 ? -17.385 -2.401 -7.694 1.00 89.19 98 ALA A C 1
ATOM 742 O O . ALA A 1 98 ? -16.919 -1.371 -7.221 1.00 89.19 98 ALA A O 1
ATOM 743 N N . THR A 1 99 ? -18.689 -2.649 -7.680 1.00 89.31 99 THR A N 1
ATOM 744 C CA . THR A 1 99 ? -19.688 -1.820 -6.981 1.00 89.31 99 THR A CA 1
ATOM 745 C C . THR A 1 99 ? -20.128 -2.456 -5.668 1.00 89.31 99 THR A C 1
ATOM 747 O O . THR A 1 99 ? -20.617 -1.774 -4.773 1.00 89.31 99 THR A O 1
ATOM 750 N N . THR A 1 100 ? -19.916 -3.766 -5.525 1.00 82.44 100 THR A N 1
ATOM 751 C CA . THR A 1 100 ? -20.026 -4.498 -4.261 1.00 82.44 100 THR A CA 1
ATOM 752 C C . THR A 1 100 ? -18.975 -5.600 -4.222 1.00 82.44 100 THR A C 1
ATOM 754 O O . THR A 1 100 ? -18.589 -6.137 -5.266 1.00 82.44 100 THR A O 1
ATOM 757 N N . VAL A 1 101 ? -18.535 -5.963 -3.021 1.00 81.94 101 VAL A N 1
ATOM 758 C CA . VAL A 1 101 ? -17.598 -7.066 -2.801 1.00 81.94 101 VAL A CA 1
ATOM 759 C C . VAL A 1 101 ? -18.159 -8.071 -1.799 1.00 81.94 101 VAL A C 1
ATOM 761 O O . VAL A 1 101 ? -19.010 -7.735 -0.975 1.00 81.94 101 VAL A O 1
ATOM 764 N N . THR A 1 102 ? -17.684 -9.311 -1.864 1.00 79.56 102 THR A N 1
ATOM 765 C CA . THR A 1 102 ? -17.906 -10.321 -0.824 1.00 79.56 102 THR A CA 1
ATOM 766 C C . THR A 1 102 ? -17.071 -10.011 0.427 1.00 79.56 102 THR A C 1
ATOM 768 O O . THR A 1 102 ? -16.204 -9.135 0.415 1.00 79.56 102 THR A O 1
ATOM 771 N N . ALA A 1 103 ? -17.260 -10.777 1.508 1.00 71.88 103 ALA A N 1
ATOM 772 C CA . ALA A 1 103 ? -16.438 -10.660 2.719 1.00 71.88 103 ALA A CA 1
ATOM 773 C C . ALA A 1 103 ? -14.926 -10.856 2.460 1.00 71.88 103 ALA A C 1
ATOM 775 O O . ALA A 1 103 ? -14.100 -10.305 3.181 1.00 71.88 103 ALA A O 1
ATOM 776 N N . SER A 1 104 ? -14.546 -11.592 1.407 1.00 70.62 104 SER A N 1
ATOM 777 C CA . SER A 1 104 ? -13.147 -11.789 0.997 1.00 70.62 104 SER A CA 1
ATOM 778 C C . SER A 1 104 ? -12.621 -10.710 0.039 1.00 70.62 104 SER A C 1
ATOM 780 O O . SER A 1 104 ? -11.533 -10.879 -0.521 1.00 70.62 104 SER A O 1
ATOM 782 N N . GLN A 1 105 ? -13.384 -9.626 -0.146 1.00 75.75 105 GLN A N 1
ATOM 783 C CA . GLN A 1 105 ? -13.166 -8.534 -1.099 1.00 75.75 105 GLN A CA 1
ATOM 784 C C . GLN A 1 105 ? -13.291 -8.938 -2.577 1.00 75.75 105 GLN A C 1
ATOM 786 O O . GLN A 1 105 ? -12.944 -8.141 -3.439 1.00 75.75 105 GLN A O 1
ATOM 791 N N . GLU A 1 106 ? -13.805 -10.129 -2.901 1.00 87.81 106 GLU A N 1
ATOM 792 C CA . GLU A 1 106 ? -14.027 -10.528 -4.302 1.00 87.81 106 GLU A CA 1
ATOM 793 C C . GLU A 1 106 ? -15.188 -9.728 -4.899 1.00 87.81 106 GLU A C 1
ATOM 795 O O . GLU A 1 106 ? -16.224 -9.570 -4.251 1.00 87.81 106 GLU A O 1
ATOM 800 N N . ALA A 1 107 ? -15.030 -9.224 -6.121 1.00 87.06 107 ALA A N 1
ATOM 801 C CA . ALA A 1 107 ? -16.054 -8.475 -6.832 1.00 87.06 107 ALA A CA 1
ATOM 802 C C . ALA A 1 107 ? -17.329 -9.317 -6.961 1.00 87.06 107 ALA A C 1
ATOM 804 O O . ALA A 1 107 ? -17.342 -10.363 -7.606 1.00 87.06 107 ALA A O 1
ATOM 805 N N . ASN A 1 108 ? -18.409 -8.840 -6.345 1.00 85.12 108 ASN A N 1
ATOM 806 C CA . ASN A 1 108 ? -19.722 -9.480 -6.391 1.00 85.12 108 ASN A CA 1
ATOM 807 C C . ASN A 1 108 ? -20.658 -8.780 -7.389 1.00 85.12 108 ASN A C 1
ATOM 809 O O . ASN A 1 108 ? -21.528 -9.407 -7.986 1.00 85.12 108 ASN A O 1
ATOM 813 N N . ALA A 1 109 ? -20.452 -7.480 -7.609 1.00 89.50 109 ALA A N 1
ATOM 814 C CA . ALA A 1 109 ? -21.065 -6.716 -8.690 1.00 89.50 109 ALA A CA 1
ATOM 815 C C . ALA A 1 109 ? -20.053 -5.706 -9.236 1.00 89.50 109 ALA A C 1
ATOM 817 O O . ALA A 1 109 ? -19.138 -5.303 -8.515 1.00 89.50 109 ALA A O 1
ATOM 818 N N . TYR A 1 110 ? -20.221 -5.289 -10.489 1.00 92.38 110 TYR A N 1
ATOM 819 C CA . TYR A 1 110 ? -19.320 -4.357 -11.160 1.00 92.38 110 TYR A CA 1
ATOM 820 C C . TYR A 1 110 ? -20.068 -3.349 -12.030 1.00 92.38 110 TYR A C 1
ATOM 822 O O . TYR A 1 110 ? -21.240 -3.537 -12.357 1.00 92.38 110 TYR A O 1
ATOM 830 N N . GLY A 1 111 ? -19.377 -2.282 -12.423 1.00 92.44 111 GLY A N 1
ATOM 831 C CA . GLY A 1 111 ? -19.864 -1.359 -13.440 1.00 92.44 111 GLY A CA 1
ATOM 832 C C . GLY A 1 111 ? -18.733 -0.642 -14.165 1.00 92.44 111 GLY A C 1
ATOM 833 O O . GLY A 1 111 ? -17.623 -0.506 -13.648 1.00 92.44 111 GLY A O 1
ATOM 834 N N . ASN A 1 112 ? -19.030 -0.184 -15.382 1.00 93.56 112 ASN A N 1
ATOM 835 C CA . ASN A 1 112 ? -18.094 0.594 -16.187 1.00 93.56 112 ASN A CA 1
ATOM 836 C C . ASN A 1 112 ? -17.851 1.939 -15.521 1.00 93.56 112 ASN A C 1
ATOM 838 O O . ASN A 1 112 ? -18.809 2.630 -15.172 1.00 93.56 112 ASN A O 1
ATOM 842 N N . CYS A 1 113 ? -16.590 2.308 -15.380 1.00 89.81 113 CYS A N 1
ATOM 843 C CA . CYS A 1 113 ? -16.182 3.540 -14.736 1.00 89.81 113 CYS A CA 1
ATOM 844 C C . CYS A 1 113 ? -16.617 4.768 -15.543 1.00 89.81 113 CYS A C 1
ATOM 846 O O . CYS A 1 113 ? -16.541 4.777 -16.772 1.00 89.81 113 CYS A O 1
ATOM 848 N N . GLY A 1 114 ? -17.117 5.784 -14.843 1.00 85.94 114 GLY A N 1
ATOM 849 C CA . GLY A 1 114 ? -17.482 7.075 -15.407 1.00 85.94 114 GLY A CA 1
ATOM 850 C C . GLY A 1 114 ? -16.253 7.914 -15.752 1.00 85.94 114 GLY A C 1
ATOM 851 O O . GLY A 1 114 ? -15.117 7.564 -15.442 1.00 85.94 114 GLY A O 1
ATOM 852 N N . SER A 1 115 ? -16.464 9.044 -16.421 1.00 73.75 115 SER A N 1
ATOM 853 C CA . SER A 1 115 ? -15.380 9.967 -16.791 1.00 73.75 115 SER A CA 1
ATOM 854 C C . SER A 1 115 ? -14.756 10.694 -15.593 1.00 73.75 115 SER A C 1
ATOM 856 O O . SER A 1 115 ? -13.666 11.244 -15.710 1.00 73.75 115 SER A O 1
ATOM 858 N N . ASP A 1 116 ? -15.461 10.718 -14.461 1.00 68.50 116 ASP A N 1
ATOM 859 C CA . ASP A 1 116 ? -15.011 11.182 -13.144 1.00 68.50 116 ASP A CA 1
ATOM 860 C C . ASP A 1 116 ? -14.020 10.210 -12.495 1.00 68.50 116 ASP A C 1
ATOM 862 O O . ASP A 1 116 ? -13.141 10.635 -11.747 1.00 68.50 116 ASP A O 1
ATOM 866 N N . CYS A 1 117 ? -14.060 8.933 -12.888 1.00 67.62 117 CYS A N 1
ATOM 867 C CA . CYS A 1 117 ? -12.935 8.014 -12.763 1.00 67.62 117 CYS A CA 1
ATOM 868 C C . CYS A 1 117 ? -11.870 8.344 -13.803 1.00 67.62 117 CYS A C 1
ATOM 870 O O . CYS A 1 117 ? -11.351 7.420 -14.442 1.00 67.62 117 CYS A O 1
ATOM 872 N N . GLN A 1 118 ? -11.576 9.643 -13.998 1.00 52.84 118 GLN A N 1
ATOM 873 C CA . GLN A 1 118 ? -10.459 10.086 -14.812 1.00 52.84 118 GLN A CA 1
ATOM 874 C C . GLN A 1 118 ? -9.334 9.156 -14.437 1.00 52.84 118 GLN A C 1
ATOM 876 O O . GLN A 1 118 ? -8.960 9.074 -13.262 1.00 52.84 118 GLN A O 1
ATOM 881 N N . SER A 1 119 ? -8.899 8.385 -15.435 1.00 42.41 119 SER A N 1
ATOM 882 C CA . SER A 1 119 ? -7.650 7.682 -15.373 1.00 42.41 119 SER A CA 1
ATOM 883 C C . SER A 1 119 ? -6.659 8.767 -15.023 1.00 42.41 119 SER A C 1
ATOM 885 O O . SER A 1 119 ? -6.108 9.454 -15.877 1.00 42.41 119 SER A O 1
ATOM 887 N N . THR A 1 120 ? -6.403 8.900 -13.733 1.00 31.69 120 THR A N 1
ATOM 888 C CA . THR A 1 120 ? -5.050 9.005 -13.310 1.00 31.69 120 THR A CA 1
ATOM 889 C C . THR A 1 120 ? -4.434 7.768 -13.977 1.00 31.69 120 THR A C 1
ATOM 891 O O . THR A 1 120 ? -4.453 6.650 -13.481 1.00 31.69 120 THR A O 1
ATOM 894 N N . SER A 1 121 ? -3.879 7.971 -15.182 1.00 35.84 121 SER A N 1
ATOM 895 C CA . SER A 1 121 ? -2.456 7.732 -15.318 1.00 35.84 121 SER A CA 1
ATOM 896 C C . SER A 1 121 ? -1.908 8.268 -14.018 1.00 35.84 121 SER A C 1
ATOM 898 O O . SER A 1 121 ? -1.822 9.489 -13.843 1.00 35.84 121 SER A O 1
ATOM 900 N N . THR A 1 122 ? -1.834 7.382 -13.024 1.00 29.78 122 THR A N 1
ATOM 901 C CA . THR A 1 122 ? -1.433 7.753 -11.692 1.00 29.78 122 THR A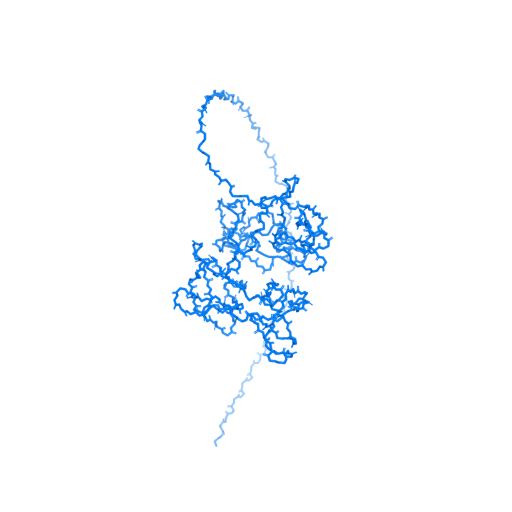 CA 1
ATOM 902 C C . THR A 1 122 ? -0.187 8.561 -11.961 1.00 29.78 122 THR A C 1
ATOM 904 O O . THR A 1 122 ? 0.706 8.056 -12.655 1.00 29.78 122 THR A O 1
ATOM 907 N N . PRO A 1 123 ? -0.071 9.801 -11.479 1.00 32.12 123 PRO A N 1
ATOM 908 C CA . PRO A 1 123 ? 1.247 10.255 -11.139 1.00 32.12 123 PRO A CA 1
ATOM 909 C C . PRO A 1 123 ? 1.685 9.341 -9.985 1.00 32.12 123 PRO A C 1
ATOM 911 O O . PRO A 1 123 ? 1.777 9.746 -8.839 1.00 32.12 123 PRO A O 1
ATOM 914 N N . SER A 1 124 ? 1.958 8.069 -10.294 1.00 34.97 124 SER A N 1
ATOM 915 C CA . SER A 1 124 ? 2.958 7.267 -9.631 1.00 34.97 124 SER A CA 1
ATOM 916 C C . SER A 1 124 ? 4.278 7.825 -10.142 1.00 34.97 124 SER A C 1
ATOM 918 O O . SER A 1 124 ? 5.026 7.172 -10.859 1.00 34.97 124 SER A O 1
ATOM 920 N N . LEU A 1 125 ? 4.528 9.087 -9.797 1.00 38.84 125 LEU A N 1
ATOM 921 C CA . LEU A 1 125 ? 5.836 9.712 -9.892 1.00 38.84 125 LEU A CA 1
ATOM 922 C C . LEU A 1 125 ? 6.748 9.239 -8.741 1.00 38.84 125 LEU A C 1
ATOM 924 O O . LEU A 1 125 ? 7.840 9.764 -8.570 1.00 38.84 125 LEU A O 1
ATOM 928 N N . SER A 1 126 ? 6.354 8.165 -8.046 1.00 45.00 126 SER A N 1
ATOM 929 C CA . SER A 1 126 ? 7.237 7.214 -7.369 1.00 45.00 126 SER A CA 1
ATOM 930 C C . SER A 1 126 ? 6.756 5.784 -7.614 1.00 45.00 126 SER A C 1
ATOM 932 O O . SER A 1 126 ? 5.834 5.282 -6.977 1.00 45.00 126 SER A O 1
ATOM 934 N N . GLY A 1 127 ? 7.376 5.094 -8.563 1.00 63.84 127 GLY A N 1
ATOM 935 C CA . GLY A 1 127 ? 7.145 3.665 -8.723 1.00 63.84 127 GLY A CA 1
ATOM 936 C C . GLY A 1 127 ? 8.048 3.065 -9.787 1.00 63.84 127 GLY A C 1
ATOM 937 O O . GLY A 1 127 ? 8.043 3.538 -10.920 1.00 63.84 127 GLY A O 1
ATOM 938 N N . CYS A 1 128 ? 8.790 2.011 -9.416 1.00 77.25 128 CYS A N 1
ATOM 939 C CA . CYS A 1 128 ? 9.498 1.126 -10.354 1.00 77.25 128 CYS A CA 1
ATOM 940 C C . CYS A 1 128 ? 8.480 0.721 -11.438 1.00 77.25 128 CYS A C 1
ATOM 942 O O . CYS A 1 128 ? 7.400 0.213 -11.128 1.00 77.25 128 CYS A O 1
ATOM 944 N N . GLN A 1 129 ? 8.778 1.027 -12.699 1.00 85.50 129 GLN A N 1
ATOM 945 C CA . GLN A 1 129 ? 8.004 0.590 -13.856 1.00 85.50 129 GLN A CA 1
ATOM 946 C C . GLN A 1 129 ? 8.794 -0.450 -14.629 1.00 85.50 129 GLN A C 1
ATOM 948 O O . GLN A 1 129 ? 10.024 -0.465 -14.623 1.00 85.50 129 GLN A O 1
ATOM 953 N N . THR A 1 130 ? 8.075 -1.305 -15.341 1.00 86.44 130 THR A N 1
ATOM 954 C CA . THR A 1 130 ? 8.676 -2.268 -16.254 1.00 86.44 130 THR A CA 1
ATOM 955 C C . THR A 1 130 ? 8.863 -1.673 -17.648 1.00 86.44 130 THR A C 1
ATOM 957 O O . THR A 1 130 ? 8.159 -0.741 -18.034 1.00 86.44 130 THR A O 1
ATOM 960 N N . SER A 1 131 ? 9.747 -2.260 -18.455 1.00 85.69 131 SER A N 1
ATOM 961 C CA . SER A 1 131 ? 9.958 -1.912 -19.869 1.00 85.69 131 SER A CA 1
ATOM 962 C C . SER A 1 131 ? 8.692 -2.030 -20.726 1.00 85.69 131 SER A C 1
ATOM 964 O O . SER A 1 131 ? 8.620 -1.463 -21.811 1.00 85.69 131 SER A O 1
ATOM 966 N N . THR A 1 132 ? 7.679 -2.741 -20.224 1.00 79.94 132 THR A N 1
ATOM 967 C CA . THR A 1 132 ? 6.357 -2.896 -20.849 1.00 79.94 132 THR A CA 1
ATOM 968 C C . THR A 1 132 ? 5.318 -1.886 -20.347 1.00 79.94 132 THR A C 1
ATOM 970 O O . THR A 1 132 ? 4.147 -1.980 -20.702 1.00 79.94 132 THR A O 1
ATOM 973 N N . GLY A 1 133 ? 5.719 -0.934 -19.498 1.00 74.56 133 GLY A N 1
ATOM 974 C CA . GLY A 1 133 ? 4.854 0.109 -18.940 1.00 74.56 133 GLY A CA 1
ATOM 975 C C . GLY A 1 133 ? 4.000 -0.326 -17.745 1.00 74.56 133 GLY A C 1
ATOM 976 O O . GLY A 1 133 ? 3.294 0.501 -17.173 1.00 74.56 133 GLY A O 1
ATOM 977 N N . LYS A 1 134 ? 4.059 -1.597 -17.323 1.00 79.88 134 LYS A N 1
ATOM 978 C CA . LYS A 1 134 ? 3.386 -2.052 -16.095 1.00 79.88 134 LYS A CA 1
ATOM 979 C C . LYS A 1 134 ? 4.122 -1.548 -14.858 1.00 79.88 134 LYS A C 1
ATOM 981 O O . LYS A 1 134 ? 5.348 -1.635 -14.815 1.00 79.88 134 LYS A O 1
ATOM 986 N N . ALA A 1 135 ? 3.380 -1.078 -13.860 1.00 80.44 135 ALA A N 1
ATOM 987 C CA . ALA A 1 135 ? 3.929 -0.711 -12.560 1.00 80.44 135 ALA A CA 1
ATOM 988 C C . ALA A 1 135 ? 4.343 -1.954 -11.764 1.00 80.44 135 ALA A C 1
ATOM 990 O O . ALA A 1 135 ? 3.712 -3.010 -11.859 1.00 80.44 135 ALA A O 1
ATOM 991 N N . CYS A 1 136 ? 5.393 -1.810 -10.968 1.00 84.00 136 CYS A N 1
ATOM 992 C CA . CYS A 1 136 ? 5.820 -2.833 -10.034 1.00 84.00 136 CYS A CA 1
ATOM 993 C C . CYS A 1 136 ? 4.944 -2.856 -8.784 1.00 84.00 136 CYS A C 1
ATOM 995 O O . CYS A 1 136 ? 4.500 -1.819 -8.290 1.00 84.00 136 CYS A O 1
ATOM 997 N N . VAL A 1 137 ? 4.743 -4.055 -8.253 1.00 80.38 137 VAL A N 1
ATOM 998 C CA . VAL A 1 137 ? 4.017 -4.325 -7.019 1.00 80.38 137 VAL A CA 1
ATOM 999 C C . VAL A 1 137 ? 5.024 -4.773 -5.969 1.00 80.38 137 VAL A C 1
ATOM 1001 O O . VAL A 1 137 ? 5.694 -5.791 -6.134 1.00 80.38 137 VAL A O 1
ATOM 1004 N N . PHE A 1 138 ? 5.120 -4.003 -4.887 1.00 77.19 138 PHE A N 1
ATOM 1005 C CA . PHE A 1 138 ? 5.946 -4.312 -3.724 1.00 77.19 138 PHE A CA 1
ATOM 1006 C C . PHE A 1 138 ? 5.079 -4.350 -2.447 1.00 77.19 138 PHE A C 1
ATOM 1008 O O . PHE A 1 138 ? 4.141 -3.554 -2.339 1.00 77.19 138 PHE A O 1
ATOM 1015 N N . PRO A 1 139 ? 5.386 -5.224 -1.467 1.00 77.19 139 PRO A N 1
ATOM 1016 C CA . PRO A 1 139 ? 6.372 -6.300 -1.551 1.00 77.19 139 PRO A CA 1
ATOM 1017 C C . PRO A 1 139 ? 5.895 -7.429 -2.471 1.00 77.19 139 PRO A C 1
ATOM 1019 O O . PRO A 1 139 ? 4.692 -7.648 -2.613 1.00 77.19 139 PRO A O 1
ATOM 1022 N N . PHE A 1 140 ? 6.832 -8.203 -3.012 1.00 82.62 140 PHE A N 1
ATOM 1023 C CA . PHE A 1 140 ? 6.530 -9.501 -3.618 1.00 82.62 140 PHE A CA 1
ATOM 1024 C C . PHE A 1 140 ? 7.468 -10.584 -3.095 1.00 82.62 140 PHE A C 1
ATOM 1026 O O . PHE A 1 140 ? 8.592 -10.300 -2.695 1.00 82.62 140 PHE A O 1
ATOM 1033 N N . VAL A 1 141 ? 7.004 -11.829 -3.092 1.00 83.50 141 VAL A N 1
ATOM 1034 C CA . VAL A 1 141 ? 7.784 -12.995 -2.687 1.00 83.50 141 VAL A CA 1
ATOM 1035 C C . VAL A 1 141 ? 8.266 -13.740 -3.923 1.00 83.50 141 VAL A C 1
ATOM 1037 O O . VAL A 1 141 ? 7.477 -14.071 -4.812 1.00 83.50 141 VAL A O 1
ATOM 1040 N N . TYR A 1 142 ? 9.567 -14.017 -3.951 1.00 92.88 142 TYR A N 1
ATOM 1041 C CA . TYR A 1 142 ? 10.226 -14.871 -4.931 1.00 92.88 142 TYR A CA 1
ATOM 1042 C C . TYR A 1 142 ? 11.184 -15.818 -4.210 1.00 92.88 142 TYR A C 1
ATOM 1044 O O . TYR A 1 142 ? 11.957 -15.390 -3.357 1.00 92.88 142 TYR A O 1
ATOM 1052 N N . SER A 1 143 ? 11.111 -17.118 -4.511 1.00 92.25 143 SER A N 1
ATOM 1053 C CA . SER A 1 143 ? 11.958 -18.145 -3.878 1.00 92.25 143 SER A CA 1
ATOM 1054 C C . SER A 1 143 ? 11.955 -18.094 -2.333 1.00 92.25 143 SER A C 1
ATOM 1056 O O . SER A 1 143 ? 12.957 -18.339 -1.668 1.00 92.25 143 SER A O 1
ATOM 1058 N N . GLY A 1 144 ? 10.812 -17.724 -1.739 1.00 86.00 144 GLY A N 1
ATOM 1059 C CA . GLY A 1 144 ? 10.643 -17.606 -0.285 1.00 86.00 144 GLY A CA 1
ATOM 1060 C C . GLY A 1 144 ? 11.221 -16.335 0.355 1.00 86.00 144 GLY A C 1
ATOM 1061 O O . GLY A 1 144 ? 11.069 -16.161 1.563 1.00 86.00 144 GLY A O 1
ATOM 1062 N N . ALA A 1 145 ? 11.832 -15.433 -0.417 1.00 83.75 145 ALA A N 1
ATOM 1063 C CA . ALA A 1 145 ? 12.304 -14.130 0.050 1.00 83.75 145 ALA A CA 1
ATOM 1064 C C . ALA A 1 145 ? 11.361 -13.007 -0.405 1.00 83.75 145 ALA A C 1
ATOM 1066 O O . ALA A 1 145 ? 10.833 -13.045 -1.514 1.00 83.75 145 ALA A O 1
ATOM 1067 N N . ALA A 1 146 ? 11.147 -12.008 0.455 1.00 76.81 146 ALA A N 1
ATOM 1068 C CA . ALA A 1 146 ? 10.355 -10.826 0.131 1.00 76.81 146 ALA A CA 1
ATOM 1069 C C . ALA A 1 146 ? 11.244 -9.710 -0.437 1.00 76.81 146 ALA A C 1
ATOM 1071 O O . AL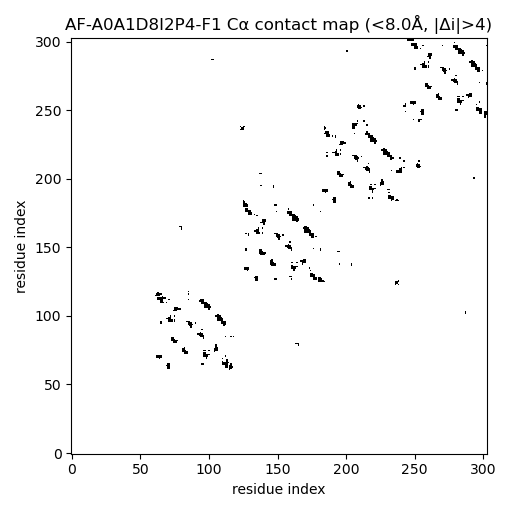A A 1 146 ? 12.285 -9.387 0.134 1.00 76.81 146 ALA A O 1
ATOM 1072 N N . TYR A 1 147 ? 10.789 -9.090 -1.519 1.00 80.50 147 TYR A N 1
ATOM 1073 C CA . TYR A 1 147 ? 11.474 -8.028 -2.240 1.00 80.50 147 TYR A CA 1
ATOM 1074 C C . TYR A 1 147 ? 10.618 -6.765 -2.249 1.00 80.50 147 TYR A C 1
ATOM 1076 O O . TYR A 1 147 ? 9.437 -6.796 -2.597 1.00 80.50 147 TYR A O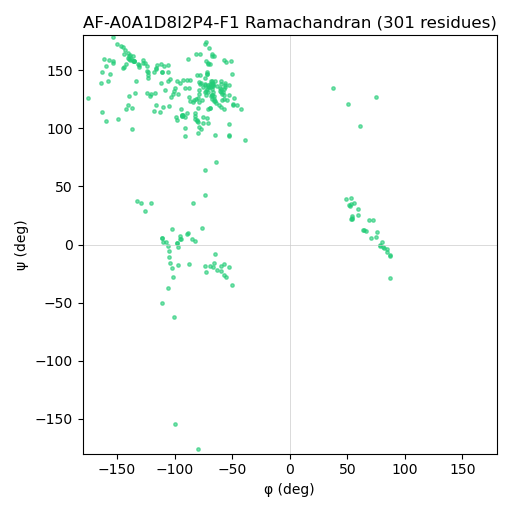 1
ATOM 1084 N N . ASN A 1 148 ? 11.239 -5.647 -1.873 1.00 75.38 148 ASN A N 1
ATOM 1085 C CA . ASN A 1 148 ? 10.629 -4.310 -1.851 1.00 75.38 148 ASN A CA 1
ATOM 1086 C C . ASN A 1 148 ? 11.206 -3.383 -2.922 1.00 75.38 148 ASN A C 1
ATOM 1088 O O . ASN A 1 148 ? 10.900 -2.196 -2.974 1.00 75.38 148 ASN A O 1
ATOM 1092 N N . GLU A 1 149 ? 12.062 -3.944 -3.762 1.00 83.62 149 GLU A N 1
ATOM 1093 C CA . GLU A 1 149 ? 12.685 -3.290 -4.888 1.00 83.62 149 GLU A CA 1
ATOM 1094 C C . GLU A 1 149 ? 12.870 -4.308 -6.008 1.00 83.62 149 GLU A C 1
ATOM 1096 O O . GLU A 1 149 ? 12.646 -5.512 -5.858 1.00 83.62 149 GLU A O 1
ATOM 1101 N N . CYS A 1 150 ? 13.255 -3.791 -7.158 1.00 89.81 150 CYS A N 1
ATOM 1102 C CA . CYS A 1 150 ? 13.518 -4.567 -8.344 1.00 89.81 150 CYS A CA 1
ATOM 1103 C C . CYS A 1 150 ? 14.751 -5.473 -8.072 1.00 89.81 150 CYS A C 1
ATOM 1105 O O . CYS A 1 150 ? 15.794 -4.978 -7.641 1.00 89.81 150 CYS A O 1
ATOM 1107 N N . THR A 1 151 ? 14.648 -6.782 -8.303 1.00 91.06 151 THR A N 1
ATOM 1108 C CA . THR A 1 151 ? 15.710 -7.771 -8.034 1.00 91.06 151 THR A CA 1
ATOM 1109 C C . THR A 1 151 ? 16.275 -8.340 -9.328 1.00 91.06 151 THR A C 1
ATOM 1111 O O . THR A 1 151 ? 15.561 -8.438 -10.315 1.00 91.06 151 THR A O 1
ATOM 1114 N N . ASP A 1 152 ? 17.551 -8.700 -9.362 1.00 94.44 152 ASP A N 1
ATOM 1115 C CA . ASP A 1 152 ? 18.213 -9.350 -10.502 1.00 94.44 152 ASP A CA 1
ATOM 1116 C C . ASP A 1 152 ? 18.291 -10.882 -10.369 1.00 94.44 152 ASP A C 1
ATOM 1118 O O . ASP A 1 152 ? 18.767 -11.562 -11.286 1.00 94.44 152 ASP A O 1
ATOM 1122 N N . ILE A 1 153 ? 17.801 -11.423 -9.247 1.00 95.00 153 ILE A N 1
ATOM 1123 C CA . ILE A 1 153 ? 17.818 -12.853 -8.942 1.00 95.00 153 ILE A CA 1
ATOM 1124 C C . ILE A 1 153 ? 17.090 -13.631 -10.039 1.00 95.00 153 ILE A C 1
ATOM 1126 O O . ILE A 1 153 ? 15.982 -13.273 -10.444 1.00 95.00 153 ILE A O 1
ATOM 1130 N N . ASP A 1 154 ? 17.748 -14.688 -10.517 1.00 94.06 154 ASP A N 1
ATOM 1131 C CA . ASP A 1 154 ? 17.265 -15.613 -11.545 1.00 94.06 154 ASP A CA 1
ATOM 1132 C C . ASP A 1 154 ? 16.816 -14.946 -12.863 1.00 94.06 154 ASP A C 1
ATOM 1134 O O . ASP A 1 154 ? 16.047 -15.522 -13.631 1.00 94.06 154 ASP A O 1
ATOM 1138 N N . ASN A 1 155 ? 17.337 -13.749 -13.175 1.00 94.19 155 ASN A N 1
ATOM 1139 C CA . ASN A 1 155 ? 16.994 -13.006 -14.395 1.00 94.19 155 ASN A CA 1
ATOM 1140 C C . ASN A 1 155 ? 18.221 -12.467 -15.153 1.00 94.19 155 ASN A C 1
ATOM 1142 O O . ASN A 1 155 ? 18.201 -11.371 -15.712 1.00 94.19 155 ASN A O 1
ATOM 1146 N N . ASN A 1 156 ? 19.313 -13.239 -15.184 1.00 93.00 156 ASN A N 1
ATOM 1147 C CA . ASN A 1 156 ? 20.526 -12.936 -15.963 1.00 93.00 156 ASN A CA 1
ATOM 1148 C C . ASN A 1 156 ? 21.118 -11.533 -15.700 1.00 93.00 156 ASN A C 1
ATOM 1150 O O . ASN A 1 156 ? 21.624 -10.888 -16.617 1.00 93.00 156 ASN A O 1
ATOM 1154 N N . GLY A 1 157 ? 21.028 -11.042 -14.461 1.00 91.12 157 GLY A N 1
ATOM 1155 C CA . GLY A 1 157 ? 21.520 -9.713 -14.080 1.00 91.12 157 GLY A CA 1
ATOM 1156 C C . GLY A 1 157 ? 20.599 -8.549 -14.471 1.00 91.12 157 GLY A C 1
ATOM 1157 O O . GLY A 1 157 ? 20.908 -7.402 -14.164 1.00 91.12 157 GLY A O 1
ATOM 1158 N N . VAL A 1 158 ? 19.466 -8.807 -15.134 1.00 92.38 158 VAL A N 1
ATOM 1159 C CA . VAL A 1 158 ? 18.466 -7.779 -15.447 1.00 92.38 158 VAL A CA 1
ATOM 1160 C C . VAL A 1 158 ? 17.505 -7.654 -14.271 1.00 92.38 158 VAL A C 1
ATOM 1162 O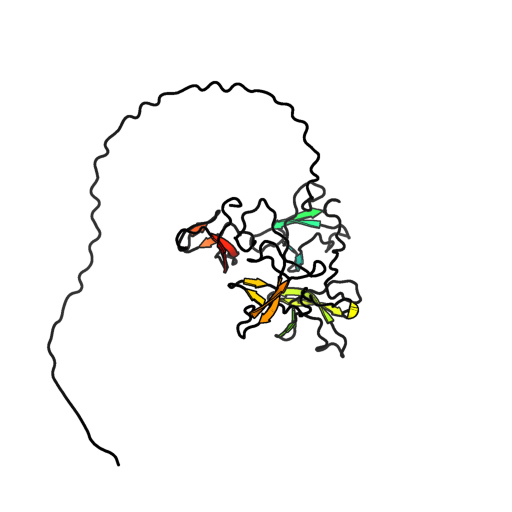 O . VAL A 1 158 ? 16.850 -8.623 -13.890 1.00 92.38 158 VAL A O 1
ATOM 1165 N N . LYS A 1 159 ? 17.366 -6.451 -13.707 1.00 93.75 159 LYS A N 1
ATOM 1166 C CA . LYS A 1 159 ? 16.420 -6.239 -12.607 1.00 93.75 159 LYS A CA 1
ATOM 1167 C C . LYS A 1 159 ? 14.976 -6.409 -13.066 1.00 93.75 159 LYS A C 1
ATOM 1169 O O . LYS A 1 159 ? 14.572 -5.864 -14.090 1.00 93.75 159 LYS A O 1
ATOM 1174 N N . TRP A 1 160 ? 14.172 -7.100 -12.273 1.00 94.44 160 TRP A N 1
ATOM 1175 C CA . TRP A 1 160 ? 12.752 -7.342 -12.489 1.00 94.44 160 TRP A CA 1
ATOM 1176 C C . TRP A 1 160 ? 11.957 -7.141 -11.200 1.00 94.44 160 TRP A C 1
ATOM 1178 O O . TRP A 1 160 ? 12.503 -7.095 -10.100 1.00 94.44 160 TRP A O 1
ATOM 1188 N N . CYS A 1 161 ? 10.653 -6.975 -11.347 1.00 92.25 161 CYS A N 1
ATOM 1189 C CA . CYS A 1 161 ? 9.720 -6.844 -10.238 1.00 92.25 161 CYS A CA 1
ATOM 1190 C C . CYS A 1 161 ? 8.440 -7.619 -10.546 1.00 92.25 161 CYS A C 1
ATOM 1192 O O . CYS A 1 161 ? 8.115 -7.861 -11.717 1.00 92.25 161 CYS A O 1
ATOM 1194 N N . ALA A 1 162 ? 7.675 -7.959 -9.511 1.00 90.38 162 ALA A N 1
ATOM 1195 C CA . ALA A 1 162 ? 6.306 -8.402 -9.714 1.00 90.38 162 ALA A CA 1
ATOM 1196 C C . ALA A 1 162 ? 5.460 -7.263 -10.301 1.00 90.38 162 ALA A C 1
ATOM 1198 O O . ALA A 1 162 ? 5.584 -6.114 -9.896 1.00 90.38 162 ALA A O 1
ATOM 1199 N N . THR A 1 163 ? 4.571 -7.584 -11.235 1.00 87.12 163 THR A N 1
ATOM 1200 C CA . THR A 1 163 ? 3.524 -6.675 -11.743 1.00 87.12 163 THR A CA 1
ATOM 1201 C C . THR A 1 163 ? 2.140 -7.038 -11.201 1.00 87.12 163 THR A C 1
ATOM 1203 O O . THR A 1 163 ? 1.163 -6.348 -11.472 1.00 87.12 163 THR A O 1
ATOM 1206 N N . SER A 1 164 ? 2.054 -8.147 -10.465 1.00 79.00 164 SER A N 1
ATOM 1207 C CA . SER A 1 164 ? 0.875 -8.690 -9.778 1.00 79.00 164 SER A CA 1
ATOM 1208 C C . SER A 1 164 ? 1.348 -9.704 -8.737 1.00 79.00 164 SER A C 1
ATOM 1210 O O . SER A 1 164 ? 2.373 -10.366 -8.940 1.00 79.00 164 SER A O 1
ATOM 1212 N N . VAL A 1 165 ? 0.619 -9.825 -7.628 1.00 73.62 165 VAL A N 1
ATOM 1213 C CA . VAL A 1 165 ? 0.934 -10.759 -6.538 1.00 73.62 165 VAL A CA 1
ATOM 1214 C C . VAL A 1 165 ? -0.316 -11.519 -6.107 1.00 73.62 165 VAL A C 1
ATOM 1216 O O . VAL A 1 165 ? -1.401 -10.951 -6.012 1.00 73.62 165 VAL A O 1
ATOM 1219 N N . GLY A 1 166 ? -0.145 -12.806 -5.818 1.00 69.88 166 GLY A N 1
ATOM 1220 C CA . GLY A 1 166 ? -1.194 -13.708 -5.362 1.00 69.88 166 GLY A CA 1
ATOM 1221 C C . GLY A 1 166 ? -1.175 -13.921 -3.847 1.00 69.88 166 GLY A C 1
ATOM 1222 O O . GLY A 1 166 ? -0.690 -13.097 -3.066 1.00 69.88 166 GLY A O 1
ATOM 1223 N N . ALA A 1 167 ? -1.700 -15.068 -3.410 1.00 72.94 167 ALA A N 1
ATOM 1224 C CA . ALA A 1 167 ? -1.710 -15.446 -1.998 1.00 72.94 167 ALA A CA 1
ATOM 1225 C C . ALA A 1 167 ? -0.284 -15.473 -1.415 1.00 72.94 167 ALA A C 1
ATOM 1227 O O . ALA A 1 167 ? 0.636 -16.026 -2.019 1.00 72.94 167 ALA A O 1
ATOM 1228 N N . GLY A 1 168 ? -0.105 -14.872 -0.234 1.00 67.00 168 GLY A N 1
ATOM 1229 C CA . GLY A 1 168 ? 1.204 -14.779 0.420 1.00 67.00 168 GLY A CA 1
ATOM 1230 C C . GLY A 1 168 ? 2.202 -13.857 -0.289 1.00 67.00 168 GLY A C 1
ATOM 1231 O O . GLY A 1 168 ? 3.399 -14.019 -0.088 1.00 67.00 168 GLY A O 1
ATOM 1232 N N . LEU A 1 169 ? 1.723 -12.919 -1.119 1.00 74.56 169 LEU A N 1
ATOM 1233 C CA . LEU A 1 169 ? 2.529 -11.978 -1.911 1.00 74.56 169 LEU A CA 1
ATOM 1234 C C . LEU A 1 169 ? 3.424 -12.635 -2.971 1.00 74.56 169 LEU A C 1
ATOM 1236 O O . LEU A 1 169 ? 4.285 -11.969 -3.538 1.00 74.56 169 LEU A O 1
ATOM 1240 N N . ASN A 1 170 ? 3.223 -13.919 -3.274 1.00 76.38 170 ASN A N 1
ATOM 1241 C CA . ASN A 1 170 ? 3.958 -14.586 -4.346 1.00 76.38 170 ASN A CA 1
ATOM 1242 C C . ASN A 1 170 ? 3.690 -13.882 -5.677 1.00 76.38 170 ASN A C 1
ATOM 1244 O O . ASN A 1 170 ? 2.533 -13.614 -6.004 1.00 76.38 170 ASN A O 1
ATOM 1248 N N . TYR A 1 171 ? 4.742 -13.577 -6.434 1.00 84.94 171 TYR A N 1
ATOM 1249 C CA . TYR A 1 171 ? 4.579 -12.947 -7.742 1.00 84.94 171 TYR A CA 1
ATOM 1250 C C . TYR A 1 171 ? 3.740 -13.837 -8.678 1.00 84.94 171 TYR A C 1
ATOM 1252 O O . TYR A 1 171 ? 3.905 -15.056 -8.711 1.00 84.94 171 TYR A O 1
ATOM 1260 N N . VAL A 1 172 ? 2.828 -13.221 -9.429 1.00 83.38 172 VAL A N 1
ATOM 1261 C CA . VAL A 1 172 ? 1.992 -13.902 -10.437 1.00 83.38 172 VAL A CA 1
ATOM 1262 C C . VAL A 1 172 ? 2.413 -13.449 -11.828 1.00 83.38 172 VAL A C 1
ATOM 1264 O O . VAL A 1 172 ? 2.719 -14.264 -12.696 1.00 83.38 172 VAL A O 1
ATOM 1267 N N . GLY A 1 173 ? 2.502 -12.137 -12.028 1.00 87.75 173 GLY A N 1
ATOM 1268 C CA . GLY A 1 173 ? 3.111 -11.521 -13.198 1.00 87.75 173 GLY A CA 1
ATOM 1269 C C . GLY A 1 173 ? 4.399 -10.802 -12.830 1.00 87.75 173 GLY A C 1
ATOM 1270 O O . GLY A 1 173 ? 4.563 -10.334 -11.706 1.00 87.75 173 GLY A O 1
ATOM 1271 N N . TYR A 1 174 ? 5.298 -10.644 -13.799 1.00 94.00 174 TYR A N 1
ATOM 1272 C CA . TYR A 1 174 ? 6.554 -9.918 -13.623 1.00 94.00 174 TYR A CA 1
ATOM 1273 C C . TYR A 1 174 ? 6.937 -9.121 -14.872 1.00 94.00 174 TYR A C 1
ATOM 1275 O O . TYR A 1 174 ? 6.351 -9.304 -15.940 1.00 94.00 174 TYR A O 1
ATOM 1283 N N . GLY A 1 175 ? 7.913 -8.228 -14.735 1.00 93.44 175 GLY A N 1
ATOM 1284 C CA . GLY A 1 175 ? 8.547 -7.576 -15.874 1.00 93.44 175 GLY A CA 1
ATOM 1285 C C . GLY A 1 175 ? 9.892 -6.955 -15.518 1.00 93.44 175 GLY A C 1
ATOM 1286 O O . GLY A 1 175 ? 10.181 -6.691 -14.351 1.00 93.44 175 GLY A O 1
ATOM 1287 N N . ASN A 1 176 ? 10.711 -6.729 -16.545 1.00 94.19 176 ASN A N 1
ATOM 1288 C CA . ASN A 1 176 ? 12.029 -6.113 -16.403 1.00 94.19 176 ASN A CA 1
ATOM 1289 C C . ASN A 1 176 ? 11.879 -4.638 -16.075 1.00 94.19 176 ASN A C 1
ATOM 1291 O O . ASN A 1 176 ? 11.142 -3.935 -16.759 1.00 94.19 176 ASN A O 1
ATOM 1295 N N . CYS A 1 177 ? 12.592 -4.173 -15.068 1.00 92.00 177 CYS A N 1
ATOM 1296 C CA . CYS A 1 177 ? 12.459 -2.830 -14.541 1.00 92.00 177 CYS A CA 1
ATOM 1297 C C . CYS A 1 177 ? 13.223 -1.817 -15.384 1.00 92.00 177 CYS A C 1
ATOM 1299 O O . CYS A 1 177 ? 14.305 -2.090 -15.899 1.00 92.00 177 CYS A O 1
ATOM 1301 N N . ILE A 1 178 ? 12.675 -0.614 -15.473 1.00 86.06 178 ILE A N 1
ATOM 1302 C CA . ILE A 1 178 ? 13.376 0.561 -15.970 1.00 86.06 178 ILE A CA 1
ATOM 1303 C C . ILE A 1 178 ? 14.005 1.230 -14.748 1.00 86.06 178 ILE A C 1
ATOM 1305 O O . ILE A 1 178 ? 13.338 2.024 -14.094 1.00 86.06 178 ILE A O 1
ATOM 1309 N N . GLU A 1 179 ? 15.262 0.917 -14.419 1.00 79.19 179 GLU A N 1
ATOM 1310 C CA . GLU A 1 179 ? 15.906 1.359 -13.163 1.00 79.19 179 GLU A CA 1
ATOM 1311 C C . GLU A 1 179 ? 15.777 2.861 -12.869 1.00 79.19 179 GLU A C 1
ATOM 1313 O O . GLU A 1 179 ? 15.594 3.251 -11.718 1.00 79.19 179 GLU A O 1
ATOM 1318 N N . SER A 1 180 ? 15.798 3.708 -13.901 1.00 75.44 180 SER A N 1
ATOM 1319 C CA . SER A 1 180 ? 15.636 5.160 -13.748 1.00 75.44 180 SER A CA 1
ATOM 1320 C C . SER A 1 180 ? 14.270 5.578 -13.189 1.00 75.44 180 SER A C 1
ATOM 1322 O O . SER A 1 180 ? 14.150 6.662 -12.622 1.00 75.44 180 SER A O 1
ATOM 1324 N N . THR A 1 181 ? 13.250 4.728 -13.319 1.00 72.25 181 THR A N 1
ATOM 1325 C CA . THR A 1 181 ? 11.908 4.929 -12.744 1.00 72.25 181 THR A CA 1
ATOM 1326 C C . THR A 1 181 ? 11.798 4.392 -11.317 1.00 72.25 181 THR A C 1
ATOM 1328 O O . THR A 1 181 ? 10.903 4.773 -10.568 1.00 72.25 181 THR A O 1
ATOM 1331 N N . CYS A 1 182 ? 12.739 3.546 -10.900 1.00 74.38 182 CYS A N 1
ATOM 1332 C CA . CYS A 1 182 ? 12.727 2.814 -9.635 1.00 74.38 182 CYS A CA 1
ATOM 1333 C C . CYS A 1 182 ? 13.271 3.644 -8.475 1.00 74.38 182 CYS A C 1
ATOM 1335 O O . CYS A 1 182 ? 13.956 3.132 -7.590 1.00 74.38 182 CYS A O 1
ATOM 1337 N N . LYS A 1 183 ? 12.988 4.945 -8.492 1.00 71.25 183 LYS A N 1
ATOM 1338 C CA . LYS A 1 183 ? 13.425 5.860 -7.453 1.00 71.25 183 LYS A CA 1
ATOM 1339 C C . LYS A 1 183 ? 12.624 5.546 -6.189 1.00 71.25 183 LYS A C 1
ATOM 1341 O O . LYS A 1 183 ? 11.435 5.847 -6.108 1.00 71.25 183 LYS A O 1
ATOM 1346 N N . GLY A 1 184 ? 13.271 4.880 -5.233 1.00 74.06 184 GLY A N 1
ATOM 1347 C CA . GLY A 1 184 ? 12.703 4.654 -3.907 1.00 74.06 184 GLY A CA 1
ATOM 1348 C C . GLY A 1 184 ? 12.332 5.980 -3.241 1.00 74.06 184 GLY A C 1
ATOM 1349 O O . GLY A 1 184 ? 12.845 7.040 -3.611 1.00 74.06 184 GLY A O 1
ATOM 1350 N N . CYS A 1 185 ? 11.437 5.935 -2.256 1.00 83.81 185 CYS A N 1
ATOM 1351 C CA . CYS A 1 185 ? 11.101 7.148 -1.525 1.00 83.81 185 CYS A CA 1
ATOM 1352 C C . CYS A 1 185 ? 12.309 7.607 -0.698 1.00 83.81 185 CYS A C 1
ATOM 1354 O O . CYS A 1 185 ? 12.891 6.826 0.057 1.00 83.81 185 CYS A O 1
ATOM 1356 N N . VAL A 1 186 ? 12.680 8.875 -0.846 1.00 88.31 186 VAL A N 1
ATOM 1357 C CA . VAL A 1 186 ? 13.706 9.536 -0.038 1.00 88.31 186 VAL A CA 1
ATOM 1358 C C . VAL A 1 186 ? 13.001 10.637 0.731 1.00 88.31 186 VAL A C 1
ATOM 1360 O O . VAL A 1 186 ? 12.387 11.513 0.126 1.00 88.31 186 VAL A O 1
ATOM 1363 N N . SER A 1 187 ? 13.052 10.586 2.057 1.00 91.25 187 SER A N 1
ATOM 1364 C CA . SER A 1 187 ? 12.407 11.594 2.891 1.00 91.25 187 SER A CA 1
ATOM 1365 C C . SER A 1 187 ? 13.081 12.961 2.752 1.00 91.25 187 SER A C 1
ATOM 1367 O O . SER A 1 187 ? 14.213 13.084 2.286 1.00 91.25 187 SER A O 1
ATOM 1369 N N . THR A 1 188 ? 12.406 14.018 3.200 1.00 92.12 188 THR A N 1
ATOM 1370 C CA . THR A 1 188 ? 12.882 15.413 3.112 1.00 92.12 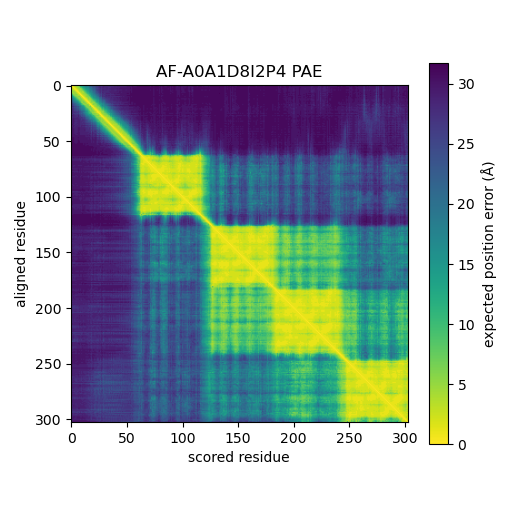188 THR A CA 1
ATOM 1371 C C . THR A 1 188 ? 14.214 15.667 3.828 1.00 92.12 188 THR A C 1
ATOM 1373 O O . THR A 1 188 ? 14.893 16.647 3.540 1.00 92.12 188 THR A O 1
ATOM 1376 N N . ASN A 1 189 ? 14.613 14.775 4.738 1.00 91.81 189 ASN A N 1
ATOM 1377 C CA . ASN A 1 189 ? 15.915 14.772 5.410 1.00 91.81 189 ASN A CA 1
ATOM 1378 C C . ASN A 1 189 ? 17.030 14.063 4.600 1.00 91.81 189 ASN A C 1
ATOM 1380 O O . ASN A 1 189 ? 18.130 13.882 5.117 1.00 91.81 189 ASN A O 1
ATOM 1384 N N . GLY A 1 190 ? 16.754 13.628 3.366 1.00 88.56 190 GLY A N 1
ATOM 1385 C CA . GLY A 1 190 ? 17.703 12.962 2.469 1.00 88.56 190 GLY A CA 1
ATOM 1386 C C . GLY A 1 190 ? 17.937 11.474 2.747 1.00 88.56 190 GLY A C 1
ATOM 1387 O O . GLY A 1 190 ? 18.750 10.858 2.060 1.00 88.56 190 GLY A O 1
ATOM 1388 N N . LYS A 1 191 ? 17.254 10.877 3.731 1.00 91.38 191 LYS A N 1
ATOM 1389 C CA . LYS A 1 191 ? 17.375 9.447 4.044 1.00 91.38 191 LYS A CA 1
ATOM 1390 C C . LYS A 1 191 ? 16.379 8.616 3.235 1.00 91.38 191 LYS A C 1
ATOM 1392 O O . LYS A 1 191 ? 15.233 9.011 3.039 1.00 91.38 191 LYS A O 1
ATOM 1397 N N . THR A 1 192 ? 16.806 7.442 2.784 1.00 87.31 192 THR A N 1
ATOM 1398 C CA . THR A 1 192 ? 15.927 6.496 2.088 1.00 87.31 192 THR A CA 1
ATOM 1399 C C . THR A 1 192 ? 14.877 5.942 3.050 1.00 87.31 192 THR A C 1
ATOM 1401 O O . THR A 1 192 ? 15.171 5.650 4.211 1.00 87.31 192 THR A O 1
ATOM 1404 N N . CYS A 1 193 ? 13.645 5.806 2.578 1.00 90.06 193 CYS A N 1
ATOM 1405 C CA . CYS A 1 193 ? 12.592 5.102 3.291 1.00 90.06 193 CYS A CA 1
ATOM 1406 C C . CYS A 1 193 ? 12.817 3.589 3.238 1.00 90.06 193 CYS A C 1
ATOM 1408 O O . CYS A 1 193 ? 13.132 3.036 2.186 1.00 90.06 193 CYS A O 1
ATOM 1410 N N . VAL A 1 194 ? 12.596 2.915 4.359 1.00 87.31 194 VAL A N 1
ATOM 1411 C CA . VAL A 1 194 ? 12.676 1.463 4.486 1.00 87.31 194 VAL A CA 1
ATOM 1412 C C . VAL A 1 194 ? 11.262 0.908 4.559 1.00 87.31 194 VAL A C 1
ATOM 1414 O O . VAL A 1 194 ? 10.508 1.224 5.479 1.00 87.31 194 VAL A O 1
ATOM 1417 N N . PHE A 1 195 ? 10.917 0.066 3.589 1.00 83.19 195 PHE A N 1
ATOM 1418 C CA . PHE A 1 195 ? 9.638 -0.633 3.527 1.00 83.19 195 PHE A CA 1
ATOM 1419 C C . PHE A 1 195 ? 9.851 -2.158 3.437 1.00 83.19 195 PHE A C 1
ATOM 1421 O O . PHE A 1 195 ? 10.838 -2.591 2.838 1.00 83.19 195 PHE A O 1
ATOM 1428 N N . PRO A 1 196 ? 8.923 -2.970 3.980 1.00 83.94 196 PRO A N 1
ATOM 1429 C CA . PRO A 1 196 ? 7.869 -2.551 4.895 1.00 83.94 196 PRO A CA 1
ATOM 1430 C C . PRO A 1 196 ? 8.442 -2.220 6.281 1.00 83.94 196 PRO A C 1
ATOM 1432 O O . PRO A 1 196 ? 9.501 -2.716 6.662 1.00 83.94 196 PRO A O 1
ATOM 1435 N N . PHE A 1 197 ? 7.716 -1.418 7.055 1.00 85.88 197 PHE A N 1
ATOM 1436 C CA . PHE A 1 197 ? 8.032 -1.155 8.459 1.00 85.88 197 PHE A CA 1
ATOM 1437 C C . PHE A 1 197 ? 6.801 -1.331 9.338 1.00 85.88 197 PHE A C 1
ATOM 1439 O O . PHE A 1 197 ? 5.672 -1.182 8.870 1.00 85.88 197 PHE A O 1
ATOM 1446 N N . LYS A 1 198 ? 7.014 -1.638 10.617 1.00 86.06 198 LYS A N 1
ATOM 1447 C CA . LYS A 1 198 ? 5.955 -1.680 11.622 1.00 86.06 198 LYS A CA 1
ATOM 1448 C C . LYS A 1 198 ? 5.913 -0.383 12.416 1.00 86.06 198 LYS A C 1
ATOM 1450 O O . LYS A 1 198 ? 6.953 0.190 12.733 1.00 86.06 198 LYS A O 1
ATOM 1455 N N . TYR A 1 199 ? 4.714 0.088 12.716 1.00 89.50 199 TYR A N 1
ATOM 1456 C CA . TYR A 1 199 ? 4.493 1.185 13.645 1.00 89.50 199 TYR A CA 1
ATOM 1457 C C . TYR A 1 199 ? 3.231 0.910 14.456 1.00 89.50 199 TYR A C 1
ATOM 1459 O O . TYR A 1 199 ? 2.140 0.795 13.895 1.00 89.50 199 TYR A O 1
ATOM 1467 N N . LYS A 1 200 ? 3.390 0.765 15.775 1.00 81.75 200 LYS A N 1
ATOM 1468 C CA . LYS A 1 200 ? 2.317 0.440 16.731 1.00 81.75 200 LYS A CA 1
ATOM 1469 C C . LYS A 1 200 ? 1.515 -0.808 16.341 1.00 81.75 200 LYS A C 1
ATOM 1471 O O . LYS A 1 200 ? 0.301 -0.859 16.502 1.00 81.75 200 LYS A O 1
ATOM 1476 N N . GLY A 1 201 ? 2.215 -1.828 15.841 1.00 78.25 201 GLY A N 1
ATOM 1477 C CA . GLY A 1 201 ? 1.631 -3.123 15.467 1.00 78.25 201 GLY A CA 1
ATOM 1478 C C . GLY A 1 201 ? 1.078 -3.194 14.041 1.00 78.25 201 GLY A C 1
ATOM 1479 O O . GLY A 1 201 ? 0.817 -4.288 13.547 1.00 78.25 201 GLY A O 1
ATOM 1480 N N . ASP A 1 202 ? 0.976 -2.063 13.348 1.00 76.31 202 ASP A N 1
ATOM 1481 C CA . ASP A 1 202 ? 0.559 -1.998 11.954 1.00 76.31 202 ASP A CA 1
ATOM 1482 C C . ASP A 1 202 ? 1.761 -2.029 11.010 1.00 76.31 202 ASP A C 1
ATOM 1484 O O . ASP A 1 202 ? 2.779 -1.405 11.287 1.00 76.31 202 ASP A O 1
ATOM 1488 N N . THR A 1 203 ? 1.642 -2.724 9.876 1.00 77.44 203 THR A N 1
ATOM 1489 C CA . THR A 1 203 ? 2.694 -2.779 8.846 1.00 77.44 203 THR A CA 1
ATOM 1490 C C . THR A 1 203 ? 2.377 -1.817 7.703 1.00 77.44 203 THR A C 1
ATOM 1492 O O . THR A 1 203 ? 1.250 -1.801 7.211 1.00 77.44 203 THR A O 1
ATOM 1495 N N . TYR A 1 204 ? 3.374 -1.053 7.261 1.00 78.62 204 TYR A N 1
ATOM 1496 C CA . TYR A 1 204 ? 3.272 -0.046 6.208 1.00 78.62 204 TYR A CA 1
ATOM 1497 C C . TYR A 1 204 ? 4.280 -0.338 5.097 1.00 78.62 204 TYR A C 1
ATOM 1499 O O . TYR A 1 204 ? 5.463 -0.546 5.363 1.00 78.62 204 TYR A O 1
ATOM 1507 N N . SER A 1 205 ? 3.817 -0.343 3.846 1.00 78.31 205 SER A N 1
ATOM 1508 C CA . SER A 1 205 ? 4.643 -0.546 2.642 1.00 78.31 205 SER A CA 1
ATOM 1509 C C . SER A 1 205 ? 4.853 0.734 1.823 1.00 78.31 205 SER A C 1
ATOM 1511 O O . SER A 1 205 ? 5.487 0.705 0.773 1.00 78.31 205 SER A O 1
ATOM 1513 N N . LYS A 1 206 ? 4.315 1.856 2.303 1.00 84.50 206 LYS A N 1
ATOM 1514 C CA . LYS A 1 206 ? 4.407 3.196 1.716 1.00 84.50 206 LYS A CA 1
ATOM 1515 C C . LYS A 1 206 ? 4.264 4.240 2.825 1.00 84.50 206 LYS A C 1
ATOM 1517 O O . LYS A 1 206 ? 4.108 3.882 3.994 1.00 84.50 206 LYS A O 1
ATOM 1522 N N . CYS A 1 207 ? 4.358 5.521 2.487 1.00 88.81 207 CYS A N 1
ATOM 1523 C CA . CYS A 1 207 ? 4.295 6.578 3.489 1.00 88.81 207 CYS A CA 1
ATOM 1524 C C . CYS A 1 207 ? 2.940 6.599 4.201 1.00 88.81 207 CYS A C 1
ATOM 1526 O O . CYS A 1 207 ? 1.894 6.485 3.566 1.00 88.81 207 CYS A O 1
ATOM 1528 N N . THR A 1 208 ? 2.950 6.763 5.517 1.00 88.19 208 THR A N 1
ATOM 1529 C CA . THR A 1 208 ? 1.744 6.788 6.349 1.00 88.19 208 THR A CA 1
ATOM 1530 C C . THR A 1 208 ? 1.575 8.140 7.010 1.00 88.19 208 THR A C 1
ATOM 1532 O O . THR A 1 208 ? 2.549 8.825 7.297 1.00 88.19 208 THR A O 1
ATOM 1535 N N . THR A 1 209 ? 0.338 8.535 7.282 1.00 86.25 209 THR A N 1
ATOM 1536 C CA . THR A 1 209 ? 0.033 9.725 8.085 1.00 86.25 209 THR A CA 1
ATOM 1537 C C . THR A 1 209 ? -0.210 9.389 9.558 1.00 86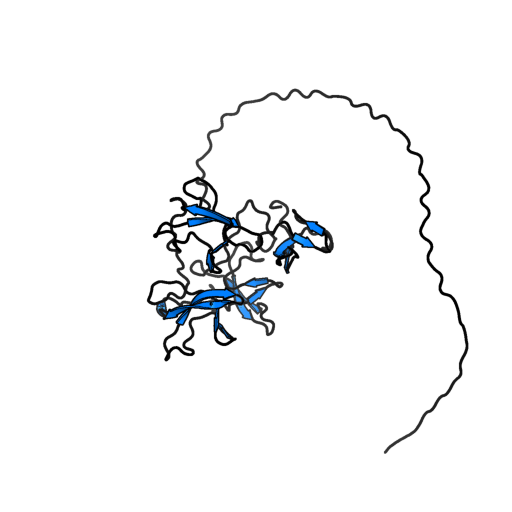.25 209 THR A C 1
ATOM 1539 O O . THR A 1 209 ? -0.586 10.274 10.331 1.00 86.25 209 THR A O 1
ATOM 1542 N N . ALA A 1 210 ? -0.030 8.118 9.944 1.00 82.62 210 ALA A N 1
ATOM 1543 C CA . ALA A 1 210 ? -0.304 7.620 11.287 1.00 82.62 210 ALA A CA 1
ATOM 1544 C C . ALA A 1 210 ? 0.435 8.435 12.350 1.00 82.62 210 ALA A C 1
ATOM 1546 O O . ALA A 1 210 ? 1.652 8.585 12.283 1.00 82.62 210 ALA A O 1
ATOM 1547 N N . ASP A 1 211 ? -0.321 8.971 13.310 1.00 82.69 211 ASP A N 1
ATOM 1548 C CA . ASP A 1 211 ? 0.171 9.790 14.424 1.00 82.69 211 ASP A CA 1
ATOM 1549 C C . ASP A 1 211 ? 1.040 10.996 14.022 1.00 82.69 211 ASP A C 1
ATOM 1551 O O . ASP A 1 211 ? 1.787 11.525 14.841 1.00 82.69 211 ASP A O 1
ATOM 1555 N N . ASN A 1 212 ? 0.916 11.472 12.779 1.00 83.88 212 ASN A N 1
ATOM 1556 C CA . ASN A 1 212 ? 1.713 12.586 12.260 1.00 83.88 212 ASN A 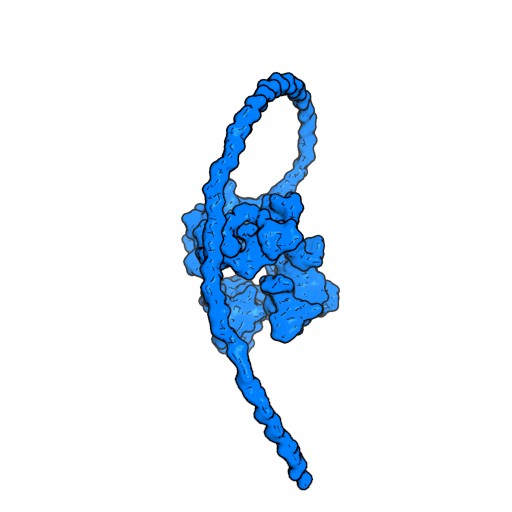CA 1
ATOM 1557 C C . ASN A 1 212 ? 0.849 13.722 11.688 1.00 83.88 212 ASN A C 1
ATOM 1559 O O . ASN A 1 212 ? 1.243 14.420 10.757 1.00 83.88 212 ASN A O 1
ATOM 1563 N N . GLY A 1 213 ? -0.372 13.889 12.209 1.00 73.44 213 GLY A N 1
ATOM 1564 C CA . GLY A 1 213 ? -1.234 15.034 11.887 1.00 73.44 213 GLY A CA 1
ATOM 1565 C C . GLY A 1 213 ? -1.585 15.177 10.401 1.00 73.44 213 GLY A C 1
ATOM 1566 O O . GLY A 1 213 ? -1.744 16.295 9.920 1.00 73.44 213 GLY A O 1
ATOM 1567 N N . GLY A 1 214 ? -1.662 14.067 9.658 1.00 76.50 214 GLY A N 1
ATOM 1568 C CA . GLY A 1 214 ? -1.918 14.085 8.212 1.00 76.50 214 GLY A CA 1
ATOM 1569 C C . GLY A 1 214 ? -0.672 14.286 7.344 1.00 76.50 214 GLY A C 1
ATOM 1570 O O . GLY A 1 214 ? -0.773 14.219 6.122 1.00 76.50 214 GLY A O 1
ATOM 1571 N N . VAL A 1 215 ? 0.503 14.503 7.940 1.00 84.44 215 VAL A N 1
ATOM 1572 C CA . VAL A 1 215 ? 1.765 14.629 7.204 1.00 84.44 215 VAL A CA 1
ATOM 1573 C C . VAL A 1 215 ? 2.331 13.226 6.935 1.00 84.44 215 VAL A C 1
ATOM 1575 O O . VAL A 1 215 ? 2.548 12.469 7.885 1.00 84.44 215 VAL A O 1
ATOM 1578 N N . PRO A 1 216 ? 2.579 12.837 5.673 1.00 90.19 216 PRO A N 1
ATOM 1579 C CA . PRO A 1 216 ? 3.064 11.499 5.359 1.00 90.19 216 PRO A CA 1
ATOM 1580 C C . PRO A 1 216 ? 4.520 11.317 5.806 1.00 90.19 216 PRO A C 1
ATOM 1582 O O . PRO A 1 216 ? 5.363 12.191 5.604 1.00 90.19 216 PRO A O 1
ATOM 1585 N N . TRP A 1 217 ? 4.831 10.168 6.397 1.00 94.06 217 TRP A N 1
ATOM 1586 C CA . TRP A 1 217 ? 6.167 9.800 6.856 1.00 94.06 217 TRP A CA 1
ATOM 1587 C C . TRP A 1 217 ? 6.479 8.327 6.579 1.00 94.06 217 TRP A C 1
ATOM 1589 O O . TRP A 1 217 ? 5.584 7.507 6.366 1.00 94.06 217 TRP A O 1
ATOM 1599 N N . CYS A 1 218 ? 7.766 7.993 6.582 1.00 93.88 218 CYS A N 1
ATOM 1600 C CA . CYS A 1 218 ? 8.273 6.630 6.444 1.00 93.88 218 CYS A CA 1
ATOM 1601 C C . CYS A 1 218 ? 9.379 6.354 7.469 1.00 93.88 218 CYS A C 1
ATOM 1603 O O . CYS A 1 218 ? 10.037 7.285 7.943 1.00 93.88 218 CYS A O 1
ATOM 1605 N N . ALA A 1 219 ? 9.625 5.083 7.784 1.00 95.44 219 ALA A N 1
ATOM 1606 C CA . ALA A 1 219 ? 10.814 4.707 8.537 1.00 95.44 219 ALA A CA 1
ATOM 1607 C C . ALA A 1 219 ? 12.076 4.928 7.686 1.00 95.44 219 ALA A C 1
ATOM 1609 O O . ALA A 1 219 ? 12.111 4.542 6.524 1.00 95.44 219 ALA A O 1
ATOM 1610 N N . ASN A 1 220 ? 13.128 5.505 8.259 1.00 94.19 220 ASN A N 1
ATOM 1611 C CA . ASN A 1 220 ? 14.465 5.552 7.658 1.00 94.19 220 ASN A CA 1
ATOM 1612 C C . ASN A 1 220 ? 15.382 4.437 8.177 1.00 94.19 220 ASN A C 1
ATOM 1614 O O . ASN A 1 220 ? 16.409 4.146 7.571 1.00 94.19 220 ASN A O 1
ATOM 1618 N N . SER A 1 221 ? 15.030 3.817 9.303 1.00 92.56 221 SER A N 1
ATOM 1619 C CA . SER A 1 221 ? 15.693 2.626 9.828 1.00 92.56 221 SER A CA 1
ATOM 1620 C C . SER A 1 221 ? 14.723 1.820 10.685 1.00 92.56 221 SER A C 1
ATOM 1622 O O . SER A 1 221 ? 13.736 2.359 11.191 1.00 92.56 221 SER A O 1
ATOM 1624 N N . LEU A 1 222 ? 15.008 0.529 10.845 1.00 94.06 222 LEU A N 1
ATOM 1625 C CA . LEU A 1 222 ? 14.180 -0.400 11.608 1.00 94.06 222 LEU A CA 1
ATOM 1626 C C . LEU A 1 222 ? 14.957 -0.966 12.794 1.00 94.06 222 LEU A C 1
ATOM 1628 O O . LEU A 1 222 ? 16.163 -1.200 12.707 1.00 94.06 222 LEU A O 1
ATOM 1632 N N . PHE A 1 223 ? 14.245 -1.257 13.876 1.00 92.12 223 PHE A N 1
ATOM 1633 C CA . PHE A 1 223 ? 14.714 -2.186 14.898 1.00 92.12 223 PHE A CA 1
ATOM 1634 C C . PHE A 1 223 ? 14.718 -3.628 14.363 1.00 92.12 223 PHE A C 1
ATOM 1636 O O . PHE A 1 223 ? 14.134 -3.940 13.323 1.00 92.12 223 PHE A O 1
ATOM 1643 N N . SER A 1 224 ? 15.328 -4.553 15.111 1.00 89.94 224 SER A N 1
ATOM 1644 C CA . SER A 1 224 ? 15.394 -5.978 14.741 1.00 89.94 224 SER A CA 1
ATOM 1645 C C . SER A 1 224 ? 14.021 -6.650 14.592 1.00 89.94 224 SER A C 1
ATOM 1647 O O . SER A 1 224 ? 13.894 -7.643 13.881 1.00 89.94 224 SER A O 1
ATOM 1649 N N . ASN A 1 225 ? 12.982 -6.106 15.227 1.00 84.25 225 ASN A N 1
ATOM 1650 C CA . ASN A 1 225 ? 11.598 -6.575 15.136 1.00 84.25 225 ASN A CA 1
ATOM 1651 C C . ASN A 1 225 ? 10.789 -5.921 13.990 1.00 84.25 225 ASN A C 1
ATOM 1653 O O . ASN A 1 225 ? 9.576 -6.137 13.922 1.00 84.25 225 ASN A O 1
ATOM 1657 N N . GLN A 1 226 ? 11.452 -5.167 13.101 1.00 86.50 226 GLN A N 1
ATOM 1658 C CA . GLN A 1 226 ? 10.882 -4.383 11.991 1.00 86.50 226 GLN A CA 1
ATOM 1659 C C . GLN A 1 226 ? 10.094 -3.134 12.411 1.00 86.50 226 GLN A C 1
ATOM 1661 O O . GLN A 1 226 ? 9.521 -2.472 11.549 1.00 86.50 226 GLN A O 1
ATOM 1666 N N . GLU A 1 227 ? 10.065 -2.786 13.699 1.00 92.25 227 GLU A N 1
ATOM 1667 C CA . GLU A 1 227 ? 9.457 -1.535 14.160 1.00 92.25 227 GLU A CA 1
ATOM 1668 C C . GLU A 1 227 ? 10.294 -0.336 13.688 1.00 92.25 227 GLU A C 1
ATOM 1670 O O . GLU A 1 227 ? 11.527 -0.395 13.688 1.00 92.25 227 GLU A O 1
ATOM 1675 N N . ALA A 1 228 ? 9.633 0.747 13.277 1.00 94.38 228 ALA A N 1
ATOM 1676 C CA . ALA A 1 228 ? 10.285 1.991 12.892 1.00 94.38 228 ALA A CA 1
ATOM 1677 C C . ALA A 1 228 ? 11.157 2.512 14.043 1.00 94.38 228 ALA A C 1
ATOM 1679 O O . ALA A 1 228 ? 10.681 2.697 15.163 1.00 94.38 228 ALA A O 1
ATOM 1680 N N . ASN A 1 229 ? 12.435 2.751 13.754 1.00 92.75 229 ASN A N 1
ATOM 1681 C CA . ASN A 1 229 ? 13.388 3.317 14.704 1.00 92.75 229 ASN A CA 1
ATOM 1682 C C . ASN A 1 229 ? 13.582 4.813 14.436 1.00 92.75 229 ASN A C 1
ATOM 1684 O O . ASN A 1 229 ? 13.217 5.658 15.249 1.00 92.75 229 ASN A O 1
ATOM 1688 N N . GLU A 1 230 ? 14.095 5.147 13.255 1.00 96.31 230 GLU A N 1
ATOM 1689 C CA . GLU A 1 230 ? 14.152 6.525 12.765 1.00 96.31 230 GLU A CA 1
ATOM 1690 C C . GLU A 1 230 ? 13.101 6.737 11.681 1.00 96.31 230 GLU A C 1
ATOM 1692 O O . GLU A 1 230 ? 12.740 5.793 10.977 1.00 96.31 230 GLU A O 1
ATOM 1697 N N . TYR A 1 231 ? 12.652 7.978 11.499 1.00 96.19 231 TYR A N 1
ATOM 1698 C CA . TYR A 1 231 ? 11.674 8.333 10.478 1.00 96.19 231 TYR A CA 1
ATOM 1699 C C . TYR A 1 231 ? 12.007 9.644 9.765 1.00 96.19 231 TYR A C 1
ATOM 1701 O O . TYR A 1 231 ? 12.784 10.468 10.256 1.00 96.19 231 TYR A O 1
ATOM 1709 N N . GLY A 1 232 ? 11.377 9.840 8.610 1.00 96.25 232 GLY A N 1
ATOM 1710 C CA . GLY A 1 232 ? 11.470 11.060 7.825 1.00 96.25 232 GLY A CA 1
ATOM 1711 C C . GLY A 1 232 ? 10.151 11.394 7.139 1.00 96.25 232 GLY A C 1
ATOM 1712 O O . GLY A 1 232 ? 9.338 10.513 6.857 1.00 96.25 232 GLY A O 1
ATOM 1713 N N . ILE A 1 233 ? 9.936 12.684 6.878 1.00 95.62 233 ILE A N 1
ATOM 1714 C CA . ILE A 1 233 ? 8.744 13.167 6.175 1.00 95.62 233 ILE A CA 1
ATOM 1715 C C . ILE A 1 233 ? 8.859 12.808 4.703 1.00 95.62 233 ILE A C 1
ATOM 1717 O O . ILE A 1 233 ? 9.885 13.071 4.075 1.00 95.62 233 ILE A O 1
ATOM 1721 N N . CYS A 1 234 ? 7.808 12.222 4.154 1.00 92.38 234 CYS A N 1
ATOM 1722 C CA . CYS A 1 234 ? 7.774 11.885 2.748 1.00 92.38 234 CYS A CA 1
ATOM 1723 C C . CYS A 1 234 ? 7.465 13.128 1.906 1.00 92.38 234 CYS A C 1
ATOM 1725 O O . CYS A 1 234 ? 6.493 13.833 2.194 1.00 92.38 234 CYS A O 1
ATOM 1727 N N . PRO A 1 235 ? 8.260 13.412 0.864 1.00 88.12 235 PRO A N 1
ATOM 1728 C CA . PRO A 1 235 ? 7.876 14.374 -0.158 1.00 88.12 235 PRO A CA 1
ATOM 1729 C C . PRO A 1 235 ? 6.655 13.885 -0.954 1.00 88.12 235 PRO A C 1
ATOM 1731 O O . PRO A 1 235 ? 6.297 12.708 -0.934 1.00 88.12 235 PRO A O 1
ATOM 1734 N N . SER A 1 236 ? 5.997 14.809 -1.657 1.00 81.06 236 SER A N 1
ATOM 1735 C CA . SER A 1 236 ? 4.746 14.546 -2.384 1.00 81.06 236 SER A CA 1
ATOM 1736 C C . SER A 1 236 ? 4.895 13.595 -3.570 1.00 81.06 236 SER A C 1
ATOM 1738 O O . SER A 1 236 ? 3.897 13.078 -4.060 1.00 81.06 236 SER A O 1
ATOM 1740 N N . ASP A 1 237 ? 6.115 13.409 -4.076 1.00 77.62 237 ASP A N 1
ATOM 1741 C CA . ASP A 1 237 ? 6.396 12.440 -5.128 1.00 77.62 237 ASP A CA 1
ATOM 1742 C C . ASP A 1 237 ? 6.370 11.006 -4.599 1.00 77.62 237 ASP A C 1
ATOM 1744 O O . ASP A 1 237 ? 6.160 10.117 -5.410 1.00 77.62 237 ASP A O 1
ATOM 1748 N N . CYS A 1 238 ? 6.482 10.767 -3.285 1.00 81.75 238 CYS A N 1
ATOM 1749 C CA . CYS A 1 238 ? 6.379 9.443 -2.674 1.00 81.75 238 CYS A CA 1
ATOM 1750 C C . CYS A 1 238 ? 4.942 8.917 -2.547 1.00 81.75 238 CYS A C 1
ATOM 1752 O O . CYS A 1 238 ? 4.026 9.607 -2.092 1.00 81.75 238 CYS A O 1
ATOM 1754 N N . ALA A 1 239 ? 4.772 7.626 -2.837 1.00 77.12 239 ALA A N 1
ATOM 1755 C CA . ALA A 1 239 ? 3.534 6.906 -2.603 1.00 77.12 239 ALA A CA 1
ATOM 1756 C C . ALA A 1 239 ? 3.163 6.969 -1.116 1.00 77.12 239 ALA A C 1
ATOM 1758 O O . ALA A 1 239 ? 3.970 6.661 -0.236 1.00 77.12 239 ALA A O 1
ATOM 1759 N N . SER A 1 240 ? 1.919 7.357 -0.851 1.00 76.62 240 SER A N 1
ATOM 1760 C CA . SER A 1 240 ? 1.358 7.475 0.492 1.00 76.62 240 SER A CA 1
ATOM 1761 C C . SER A 1 240 ? 0.091 6.626 0.605 1.00 76.62 240 SER A C 1
ATOM 1763 O O . SER A 1 240 ? -0.567 6.340 -0.401 1.00 76.62 240 SER A O 1
ATOM 1765 N N . GLU A 1 241 ? -0.252 6.179 1.813 1.00 72.75 241 GLU A N 1
ATOM 1766 C CA . GLU A 1 241 ? -1.583 5.638 2.090 1.00 72.75 241 GLU A CA 1
ATOM 1767 C C . GLU A 1 241 ? -2.644 6.653 1.642 1.00 72.75 241 GLU A C 1
ATOM 1769 O O . GLU A 1 241 ? -2.458 7.856 1.852 1.00 72.75 241 GLU A O 1
ATOM 1774 N N . PRO A 1 242 ? -3.729 6.206 0.981 1.00 60.38 242 PRO A N 1
ATOM 1775 C CA . PRO A 1 242 ? -4.804 7.107 0.613 1.00 60.38 242 PRO A CA 1
ATOM 1776 C C . PRO A 1 242 ? -5.335 7.775 1.879 1.00 60.38 242 PRO A C 1
ATOM 1778 O O . PRO A 1 242 ? -5.657 7.105 2.861 1.00 60.38 242 PRO A O 1
ATOM 1781 N N . THR A 1 243 ? -5.424 9.102 1.850 1.00 57.31 243 THR A N 1
ATOM 1782 C CA . THR A 1 243 ? -6.028 9.868 2.935 1.00 57.31 243 THR A CA 1
ATOM 1783 C C . THR A 1 243 ? -7.486 9.430 3.047 1.00 57.31 243 THR A C 1
ATOM 1785 O O . THR A 1 243 ? -8.218 9.536 2.055 1.00 57.31 243 THR A O 1
ATOM 1788 N N . PRO A 1 244 ? -7.939 8.899 4.192 1.00 55.12 244 PRO A N 1
ATOM 1789 C CA . PRO A 1 244 ? -9.252 8.292 4.218 1.00 55.12 244 PRO A CA 1
ATOM 1790 C C . PRO A 1 244 ? -10.350 9.358 4.141 1.00 55.12 244 PRO A C 1
ATOM 1792 O O . PRO A 1 244 ? -10.163 10.474 4.644 1.00 55.12 244 PRO A O 1
ATOM 1795 N N . PRO A 1 245 ? -11.505 9.045 3.522 1.00 54.56 245 PRO A N 1
ATOM 1796 C CA . PRO A 1 245 ? -12.565 10.018 3.304 1.00 54.56 245 PRO A CA 1
ATOM 1797 C C . PRO A 1 245 ? -13.024 10.657 4.621 1.00 54.56 245 PRO A C 1
ATOM 1799 O O . PRO A 1 245 ? -13.260 9.942 5.599 1.00 54.56 245 PRO A O 1
ATOM 1802 N N . PRO A 1 246 ? -13.239 11.983 4.660 1.00 56.03 246 PRO A N 1
ATOM 1803 C CA . PRO A 1 246 ? -13.541 12.710 5.894 1.00 56.03 246 PRO A CA 1
ATOM 1804 C C . PRO A 1 246 ? -14.873 12.325 6.558 1.00 56.03 246 PRO A C 1
ATOM 1806 O O . PRO A 1 246 ? -15.121 12.783 7.673 1.00 56.03 246 PRO A O 1
ATOM 1809 N N . ASN A 1 247 ? -15.706 11.513 5.896 1.00 62.59 247 ASN A N 1
ATOM 1810 C CA . ASN A 1 247 ? -17.052 11.127 6.331 1.00 62.59 247 ASN A CA 1
ATOM 1811 C C . ASN A 1 247 ? -17.163 9.643 6.728 1.00 62.59 247 ASN A C 1
ATOM 1813 O O . ASN A 1 247 ? -18.267 9.159 6.962 1.00 62.59 247 ASN A O 1
ATOM 1817 N N . GLN A 1 248 ? -16.050 8.907 6.760 1.00 72.00 248 GLN A N 1
ATOM 1818 C CA . GLN A 1 248 ? -16.012 7.533 7.262 1.00 72.00 248 GLN A CA 1
ATOM 1819 C C . GLN A 1 248 ? -15.342 7.495 8.632 1.00 72.00 248 GLN A C 1
ATOM 1821 O O . GLN A 1 248 ? -14.454 8.296 8.910 1.00 72.00 248 GLN A O 1
ATOM 1826 N N . CYS A 1 249 ? -15.773 6.561 9.477 1.00 82.75 249 CYS A N 1
ATOM 1827 C CA . CYS A 1 249 ? -15.225 6.387 10.813 1.00 82.75 249 CYS A CA 1
ATOM 1828 C C . CYS A 1 249 ? -13.758 5.939 10.740 1.00 82.75 249 CYS A C 1
ATOM 1830 O O . CYS A 1 249 ? -13.433 4.947 10.081 1.00 82.75 249 CYS A O 1
ATOM 1832 N N . GLN A 1 250 ? -12.875 6.710 11.382 1.00 84.75 250 GLN A N 1
ATOM 1833 C CA . GLN A 1 250 ? -11.425 6.516 11.347 1.00 84.75 250 GLN A CA 1
ATOM 1834 C C . GLN A 1 250 ? -10.845 6.447 12.754 1.00 84.75 250 GLN A C 1
ATOM 1836 O O . GLN A 1 250 ? -11.413 6.974 13.715 1.00 84.75 250 GLN A O 1
ATOM 1841 N N . THR A 1 251 ? -9.665 5.854 12.856 1.00 85.00 251 THR A N 1
ATOM 1842 C CA . THR A 1 251 ? -8.849 5.876 14.061 1.00 85.00 251 THR A CA 1
ATOM 1843 C C . THR A 1 251 ? -8.057 7.182 14.180 1.00 85.00 251 THR A C 1
ATOM 1845 O O . THR A 1 251 ? -7.864 7.891 13.195 1.00 85.00 251 THR A O 1
ATOM 1848 N N . LEU A 1 252 ? -7.526 7.488 15.369 1.00 78.56 252 LEU A N 1
ATOM 1849 C CA . LEU A 1 252 ? -6.592 8.598 15.609 1.00 78.56 252 LEU A CA 1
ATOM 1850 C C . LEU A 1 252 ? -5.357 8.520 14.689 1.00 78.56 252 LEU A C 1
ATOM 1852 O O . LEU A 1 252 ? -4.782 9.542 14.328 1.00 78.56 252 LEU A O 1
ATOM 1856 N N . THR A 1 253 ? -4.986 7.304 14.278 1.00 71.19 253 THR A N 1
ATOM 1857 C CA . THR A 1 253 ? -3.902 7.018 13.329 1.00 71.19 253 THR A CA 1
ATOM 1858 C C . THR A 1 253 ? -4.323 7.167 11.861 1.00 71.19 253 THR A C 1
ATOM 1860 O O . THR A 1 253 ? -3.526 6.897 10.967 1.00 71.19 253 THR A O 1
ATOM 1863 N N . GLY A 1 254 ? -5.562 7.581 11.583 1.00 71.81 254 GLY A N 1
ATOM 1864 C CA . GLY A 1 254 ? -6.085 7.748 10.229 1.00 71.81 254 GLY A CA 1
ATOM 1865 C C . GLY A 1 254 ? -6.367 6.431 9.507 1.00 71.81 254 GLY A C 1
ATOM 1866 O O . GLY A 1 254 ? -6.413 6.419 8.287 1.00 71.81 254 GLY A O 1
ATOM 1867 N N . LYS A 1 255 ? -6.540 5.306 10.210 1.00 76.75 255 LYS A N 1
ATOM 1868 C CA . LYS A 1 255 ? -7.003 4.060 9.583 1.00 76.75 255 LYS A CA 1
ATOM 1869 C C . LYS A 1 255 ? -8.520 4.017 9.554 1.00 76.75 255 LYS A C 1
ATOM 1871 O O . LYS A 1 255 ? -9.165 4.419 10.516 1.00 76.75 255 LYS A O 1
ATOM 1876 N N . LEU A 1 256 ? -9.094 3.494 8.475 1.00 82.25 256 LEU A N 1
ATOM 1877 C CA . LEU A 1 256 ? -10.535 3.264 8.415 1.00 82.25 256 LEU A CA 1
ATOM 1878 C C . LEU A 1 256 ? -10.940 2.142 9.365 1.00 82.25 256 LEU A C 1
ATOM 1880 O O . LEU A 1 256 ? -10.284 1.103 9.444 1.00 82.25 256 LEU A O 1
ATOM 1884 N N . CYS A 1 257 ? -12.056 2.359 10.047 1.00 87.94 257 CYS A N 1
ATOM 1885 C CA . CYS A 1 257 ? -12.705 1.318 10.813 1.00 87.94 257 CYS A CA 1
ATOM 1886 C C . CYS A 1 257 ? -13.380 0.312 9.876 1.00 87.94 257 CYS A C 1
ATOM 1888 O O . CYS A 1 257 ? -14.123 0.682 8.967 1.00 87.94 257 CYS A O 1
ATOM 1890 N N . VAL A 1 258 ? -13.148 -0.970 10.132 1.00 89.25 258 VAL A N 1
ATOM 1891 C CA . VAL A 1 258 ? -13.804 -2.091 9.467 1.00 89.25 258 VAL A CA 1
ATOM 1892 C C . VAL A 1 258 ? -14.988 -2.517 10.323 1.00 89.25 258 VAL A C 1
ATOM 1894 O O . VAL A 1 258 ? -14.819 -2.966 11.457 1.00 89.25 258 VAL A O 1
ATOM 1897 N N . PHE A 1 259 ? -16.191 -2.377 9.771 1.00 88.94 259 PHE A N 1
ATOM 1898 C CA . PHE A 1 259 ? -17.431 -2.841 10.384 1.00 88.94 259 PHE A CA 1
ATOM 1899 C C . PHE A 1 259 ? -18.174 -3.805 9.443 1.00 88.94 259 PHE A C 1
ATOM 1901 O O . PHE A 1 259 ? -18.143 -3.604 8.228 1.00 88.94 259 PHE A O 1
ATOM 1908 N N . PRO A 1 260 ? -18.910 -4.790 9.986 1.00 93.69 260 PRO A N 1
ATOM 1909 C CA . PRO A 1 260 ? -18.854 -5.226 11.380 1.00 93.69 260 PRO A CA 1
ATOM 1910 C C . PRO A 1 260 ? -17.526 -5.931 11.701 1.00 93.69 260 PRO A C 1
ATOM 1912 O O . PRO A 1 260 ? -16.889 -6.502 10.817 1.00 93.69 260 PRO A O 1
ATOM 1915 N N . PHE A 1 261 ? -17.132 -5.927 12.974 1.00 95.06 261 PHE A N 1
ATOM 1916 C CA . PHE A 1 261 ? -16.023 -6.748 13.465 1.00 95.06 261 PHE A CA 1
ATOM 1917 C C . PHE A 1 261 ? -16.404 -7.502 14.739 1.00 95.06 261 PHE A C 1
ATOM 1919 O O . PHE A 1 261 ? -17.280 -7.076 15.490 1.00 95.06 261 PHE A O 1
ATOM 1926 N N . MET A 1 262 ? -15.731 -8.620 14.985 1.00 93.75 262 MET A N 1
ATOM 1927 C CA . MET A 1 262 ? -15.921 -9.483 16.142 1.00 93.75 262 MET A CA 1
ATOM 1928 C C . MET A 1 262 ? -14.832 -9.223 17.184 1.00 93.75 262 MET A C 1
ATOM 1930 O O . MET A 1 262 ? -13.639 -9.209 16.868 1.00 93.75 262 MET A O 1
ATOM 1934 N N . TYR A 1 263 ? -15.252 -9.062 18.438 1.00 96.38 263 TYR A N 1
ATOM 1935 C CA . TYR A 1 263 ? -14.382 -9.002 19.610 1.00 96.38 263 TYR A CA 1
ATOM 1936 C C . TYR A 1 263 ? -15.014 -9.782 20.765 1.00 96.38 263 TYR A C 1
ATOM 1938 O O . TYR A 1 263 ? -16.186 -9.577 21.081 1.00 96.38 263 TYR A O 1
ATOM 1946 N N . ASN A 1 264 ? -14.263 -10.712 21.366 1.00 93.56 264 ASN A N 1
ATOM 1947 C CA . ASN A 1 264 ? -14.749 -11.616 22.421 1.00 93.56 264 ASN A CA 1
ATOM 1948 C C . ASN A 1 264 ? -16.087 -12.309 22.077 1.00 93.56 264 ASN A C 1
ATOM 1950 O O . ASN A 1 264 ? -16.968 -12.459 22.920 1.00 93.56 264 ASN A O 1
ATOM 1954 N N . GLY A 1 265 ? -16.250 -12.721 20.812 1.00 92.25 265 GLY A N 1
ATOM 1955 C CA . GLY A 1 265 ? -17.455 -13.404 20.327 1.00 92.25 265 GLY A CA 1
ATOM 1956 C C . GLY A 1 265 ? -18.675 -12.498 20.118 1.00 92.25 265 GLY A C 1
ATOM 1957 O O . GLY A 1 265 ? -19.750 -13.003 19.803 1.00 92.25 265 GLY A O 1
ATOM 1958 N N . GLN A 1 266 ? -18.527 -11.178 20.258 1.00 95.00 266 GLN A N 1
ATOM 1959 C CA . GLN A 1 266 ? -19.591 -10.203 20.040 1.00 95.00 266 GLN A CA 1
ATOM 1960 C C . GLN A 1 266 ? -19.300 -9.346 18.802 1.00 95.00 266 GLN A C 1
ATOM 1962 O O . GLN A 1 266 ? -18.159 -8.944 18.577 1.00 95.00 266 GLN A O 1
ATOM 1967 N N . SER A 1 267 ? -20.334 -9.081 18.000 1.00 94.25 267 SER A N 1
ATOM 1968 C CA . SER A 1 267 ? -20.237 -8.257 16.790 1.00 94.25 267 SER A CA 1
ATOM 1969 C C . SER A 1 267 ? -20.445 -6.784 17.117 1.00 94.25 267 SER A C 1
ATOM 1971 O O . SER A 1 267 ? -21.419 -6.423 17.778 1.00 94.25 267 SER A O 1
ATOM 1973 N N . TYR A 1 268 ? -19.594 -5.930 16.561 1.00 93.88 268 TYR A N 1
ATOM 1974 C CA . TYR A 1 268 ? -19.645 -4.483 16.704 1.00 93.88 268 TYR A CA 1
ATOM 1975 C C . TYR A 1 268 ? -19.779 -3.824 15.335 1.00 93.88 268 TYR A C 1
ATOM 1977 O O . TYR A 1 268 ? -19.001 -4.087 14.421 1.00 93.88 268 TYR A O 1
ATOM 1985 N N . THR A 1 269 ? -20.777 -2.954 15.198 1.00 93.50 269 THR A N 1
ATOM 1986 C CA . THR A 1 269 ? -21.036 -2.160 13.982 1.00 93.50 269 THR A CA 1
ATOM 1987 C C . THR A 1 269 ? -20.638 -0.693 14.138 1.00 93.50 269 THR A C 1
ATOM 1989 O O . THR A 1 269 ? -20.820 0.079 13.208 1.00 93.50 269 THR A O 1
ATOM 1992 N N . ASN A 1 270 ? -20.143 -0.313 15.319 1.00 93.75 270 ASN A N 1
ATOM 1993 C CA . ASN A 1 270 ? -19.675 1.021 15.689 1.00 93.75 270 ASN A CA 1
ATOM 1994 C C . ASN A 1 270 ? -18.481 0.876 16.641 1.00 93.75 270 ASN A C 1
ATOM 1996 O O . ASN A 1 270 ? -18.209 -0.222 17.137 1.00 93.75 270 ASN A O 1
ATOM 2000 N N . CYS A 1 271 ? -17.787 1.976 16.932 1.00 95.12 271 CYS A N 1
ATOM 2001 C CA . CYS A 1 271 ? -16.697 1.948 17.899 1.00 95.12 271 CYS A CA 1
ATOM 2002 C C . CYS A 1 271 ? -17.177 1.519 19.288 1.00 95.12 271 CYS A C 1
ATOM 2004 O O . CYS A 1 271 ? -18.182 2.018 19.797 1.00 95.12 271 CYS A O 1
ATOM 2006 N N . THR A 1 272 ? -16.420 0.627 19.915 1.00 95.12 272 THR A N 1
ATOM 2007 C CA . THR A 1 272 ? -16.705 0.086 21.244 1.00 95.12 272 THR A CA 1
ATOM 2008 C C . THR A 1 272 ? -15.685 0.576 22.256 1.00 95.12 272 THR A C 1
ATOM 2010 O O . THR A 1 272 ? -14.534 0.809 21.912 1.00 95.12 272 THR A O 1
ATOM 2013 N N . SER A 1 273 ? -16.085 0.743 23.513 1.00 95.38 273 SER A N 1
ATOM 2014 C CA . SER A 1 273 ? -15.171 1.053 24.623 1.00 95.38 273 SER A CA 1
ATOM 2015 C C . SER A 1 273 ? -14.778 -0.188 25.433 1.00 95.38 273 SER A C 1
ATOM 2017 O O . SER A 1 273 ? -14.078 -0.065 26.441 1.00 95.38 273 SER A O 1
ATOM 2019 N N . VAL A 1 274 ? -15.274 -1.369 25.040 1.00 95.62 274 VAL A N 1
ATOM 2020 C CA . VAL A 1 274 ? -15.037 -2.634 25.746 1.00 95.62 274 VAL A CA 1
ATOM 2021 C C . VAL A 1 274 ? -13.540 -2.933 25.774 1.00 95.62 274 VAL A C 1
ATOM 2023 O O . VAL A 1 274 ? -12.861 -2.798 24.759 1.00 95.62 274 VAL A O 1
ATOM 2026 N N . ASP A 1 275 ? -13.043 -3.288 26.960 1.00 93.31 275 ASP A N 1
ATOM 2027 C CA . ASP A 1 275 ? -11.655 -3.679 27.235 1.00 93.31 275 ASP A CA 1
ATOM 2028 C C . ASP A 1 275 ? -10.570 -2.672 26.792 1.00 93.31 275 ASP A C 1
ATOM 2030 O O . ASP A 1 275 ? -9.405 -3.031 26.651 1.00 93.31 275 ASP A O 1
ATOM 2034 N N . ASN A 1 276 ? -10.919 -1.385 26.641 1.00 93.25 276 ASN A N 1
ATOM 2035 C CA . ASN A 1 276 ? -9.986 -0.329 26.215 1.00 93.25 276 ASN A CA 1
ATOM 2036 C C . ASN A 1 276 ? -10.004 0.910 27.130 1.00 93.25 276 ASN A C 1
ATOM 2038 O O . ASN A 1 276 ? -9.918 2.051 26.679 1.00 93.25 276 ASN A O 1
ATOM 2042 N N . GLY A 1 277 ? -10.189 0.704 28.439 1.00 90.06 277 GLY A N 1
ATOM 2043 C CA . GLY A 1 277 ? -10.083 1.779 29.439 1.00 90.06 277 GLY A CA 1
ATOM 2044 C C . GLY A 1 277 ? -11.059 2.947 29.237 1.00 90.06 277 GLY A C 1
ATOM 2045 O O . GLY A 1 277 ? -10.764 4.066 29.645 1.00 90.06 277 GLY A O 1
ATOM 2046 N N . GLY A 1 278 ? -12.198 2.707 28.579 1.00 89.12 278 GLY A N 1
ATOM 2047 C CA . GLY A 1 278 ? -13.190 3.734 28.245 1.00 89.12 278 GLY A CA 1
ATOM 2048 C C . GLY A 1 278 ? -12.943 4.466 26.921 1.00 89.12 278 GLY A C 1
ATOM 2049 O O . GLY A 1 278 ? -13.834 5.172 26.457 1.00 89.12 278 GLY A O 1
ATOM 2050 N N . ILE A 1 279 ? -11.791 4.271 26.273 1.00 90.62 279 ILE A N 1
ATOM 2051 C CA . ILE A 1 279 ? -11.494 4.857 24.963 1.00 90.62 279 ILE A CA 1
ATOM 2052 C C . ILE A 1 279 ? -12.176 4.018 23.882 1.00 90.62 279 ILE A C 1
ATOM 2054 O O . ILE A 1 279 ? -11.988 2.802 23.804 1.00 90.62 279 ILE A O 1
ATOM 2058 N N . LYS A 1 280 ? -12.972 4.662 23.027 1.00 94.69 280 LYS A N 1
ATOM 2059 C CA . LYS A 1 280 ? -13.629 3.975 21.913 1.00 94.69 280 LYS A CA 1
ATOM 2060 C C . LYS A 1 280 ? -12.613 3.528 20.864 1.00 94.69 280 LYS A C 1
ATOM 2062 O O . LYS A 1 280 ? -11.737 4.300 20.484 1.00 94.69 280 LYS A O 1
ATOM 2067 N N . TRP A 1 281 ? -12.765 2.312 20.359 1.00 94.94 281 TRP A N 1
ATOM 2068 C CA . TRP A 1 281 ? -11.918 1.717 19.331 1.00 94.94 281 TRP A CA 1
ATOM 2069 C C . TRP A 1 281 ? -12.731 0.914 18.317 1.00 94.94 281 TRP A C 1
ATOM 2071 O O . TRP A 1 281 ? -13.880 0.540 18.562 1.00 94.94 281 TRP A O 1
ATOM 2081 N N . CYS A 1 282 ? -12.122 0.658 17.165 1.00 94.50 282 CYS A N 1
ATOM 2082 C CA . CYS A 1 282 ? -12.671 -0.173 16.100 1.00 94.50 282 CYS A CA 1
ATOM 2083 C C . CYS A 1 282 ? -11.584 -1.084 15.518 1.00 94.50 282 CYS A C 1
ATOM 2085 O O . CYS A 1 282 ? -10.390 -0.793 15.646 1.00 94.50 282 CYS A O 1
ATOM 2087 N N . ALA A 1 283 ? -11.986 -2.168 14.853 1.00 93.38 283 ALA A N 1
ATOM 2088 C CA . ALA A 1 283 ? -11.057 -2.948 14.045 1.00 93.38 283 ALA A CA 1
ATOM 2089 C C . ALA A 1 283 ? -10.591 -2.136 12.829 1.00 93.38 283 ALA A C 1
ATOM 2091 O O . ALA A 1 283 ? -11.388 -1.449 12.202 1.00 93.38 283 ALA A O 1
ATOM 2092 N N . THR A 1 284 ? -9.317 -2.245 12.466 1.00 87.56 284 THR A N 1
ATOM 2093 C CA . THR A 1 284 ? -8.742 -1.662 11.236 1.00 87.56 284 THR A CA 1
ATOM 2094 C C . THR A 1 284 ? -8.479 -2.721 10.164 1.00 87.56 284 THR A C 1
ATOM 2096 O O . THR A 1 284 ? -8.184 -2.402 9.016 1.00 87.56 284 THR A O 1
ATOM 2099 N N . SER A 1 285 ? -8.580 -3.997 10.537 1.00 83.31 285 SER A N 1
ATOM 2100 C CA . SER A 1 285 ? -8.534 -5.167 9.659 1.00 83.31 285 SER A CA 1
ATOM 2101 C C . SER A 1 285 ? -9.170 -6.360 10.375 1.00 83.31 285 SER A C 1
ATOM 2103 O O . SER A 1 285 ? -9.175 -6.406 11.609 1.00 83.31 285 SER A O 1
ATOM 2105 N N . VAL A 1 286 ? -9.712 -7.316 9.617 1.00 84.88 286 VAL A N 1
ATOM 2106 C CA . VAL A 1 286 ? -10.384 -8.509 10.154 1.00 84.88 286 VAL A CA 1
ATOM 2107 C C . VAL A 1 286 ? -9.983 -9.781 9.402 1.00 84.88 286 VAL A C 1
ATOM 2109 O O . VAL A 1 286 ? -9.540 -9.708 8.255 1.00 84.88 286 VAL A O 1
ATOM 2112 N N . ASP A 1 287 ? -10.138 -10.941 10.043 1.00 76.69 287 ASP A N 1
ATOM 2113 C CA . ASP A 1 287 ? -10.012 -12.255 9.403 1.00 76.69 287 ASP A CA 1
ATOM 2114 C C . ASP A 1 287 ? -11.287 -12.648 8.619 1.00 76.69 287 ASP A C 1
ATOM 2116 O O . ASP A 1 287 ? -12.248 -11.883 8.516 1.00 76.69 287 ASP A O 1
ATOM 2120 N N . SER A 1 288 ? -11.322 -13.866 8.063 1.00 83.06 288 SER A N 1
ATOM 2121 C CA . SER A 1 288 ? -12.480 -14.371 7.307 1.00 83.06 288 SER A CA 1
ATOM 2122 C C . SER A 1 288 ? -13.751 -14.563 8.142 1.00 83.06 288 SER A C 1
ATOM 2124 O O . SER A 1 288 ? -14.829 -14.706 7.574 1.00 83.06 288 SER A O 1
ATOM 2126 N N . ASN A 1 289 ? -13.634 -14.585 9.470 1.00 83.38 289 ASN A N 1
ATOM 2127 C CA . ASN A 1 289 ? -14.743 -14.682 10.419 1.00 83.38 289 ASN A CA 1
ATOM 2128 C C . ASN A 1 289 ? -15.064 -13.317 11.054 1.00 83.38 289 ASN A C 1
ATOM 2130 O O . ASN A 1 289 ? -15.770 -13.251 12.060 1.00 83.38 289 ASN A O 1
ATOM 2134 N N . SER A 1 290 ? -14.526 -12.233 10.487 1.00 88.94 290 SER A N 1
ATOM 2135 C CA . SER A 1 290 ? -14.639 -10.865 10.987 1.00 88.94 290 SER A CA 1
ATOM 2136 C C . SER A 1 290 ? -13.980 -10.617 12.350 1.00 88.94 290 SER A C 1
ATOM 2138 O O . SER A 1 290 ? -14.198 -9.553 12.923 1.00 88.94 290 SER A O 1
ATOM 2140 N N . ASN A 1 291 ? -13.146 -11.522 12.877 1.00 88.31 291 ASN A N 1
ATOM 2141 C CA . ASN A 1 291 ? -12.372 -11.234 14.089 1.00 88.31 291 ASN A CA 1
ATOM 2142 C C . ASN A 1 291 ? -11.344 -10.152 13.797 1.00 88.31 291 ASN A C 1
ATOM 2144 O O . ASN A 1 291 ? -10.645 -10.220 12.785 1.00 88.31 291 ASN A O 1
ATOM 2148 N N . TYR A 1 292 ? -11.243 -9.162 14.681 1.00 91.38 292 TYR A N 1
ATOM 2149 C CA . TYR A 1 292 ? -10.257 -8.098 14.525 1.00 91.38 292 TYR A CA 1
ATOM 2150 C C . TYR A 1 292 ? -8.826 -8.667 14.497 1.00 91.38 292 TYR A C 1
ATOM 2152 O O . TYR A 1 292 ? -8.455 -9.509 15.313 1.00 91.38 292 TYR A O 1
ATOM 2160 N N . LEU A 1 293 ? -8.023 -8.200 13.542 1.00 80.25 293 LEU A N 1
ATOM 2161 C CA . LEU A 1 293 ? -6.588 -8.495 13.443 1.00 80.25 293 LEU A CA 1
ATOM 2162 C C . LEU A 1 293 ? -5.753 -7.282 13.856 1.00 80.25 293 LEU A C 1
ATOM 2164 O O . LEU A 1 293 ? -4.730 -7.418 14.522 1.00 80.25 293 LEU A O 1
ATOM 2168 N N . GLY A 1 294 ? -6.224 -6.092 13.488 1.00 85.19 294 GLY A N 1
ATOM 2169 C CA . GLY A 1 294 ? -5.696 -4.806 13.923 1.00 85.19 294 GLY A CA 1
ATOM 2170 C C . GLY A 1 294 ? -6.817 -3.942 14.481 1.00 85.19 294 GLY A C 1
ATOM 2171 O O . GLY A 1 294 ? -7.989 -4.135 14.144 1.00 85.19 294 GLY A O 1
ATOM 2172 N N . PHE A 1 295 ? -6.466 -2.986 15.334 1.00 91.06 295 PHE A N 1
ATOM 2173 C CA . PHE A 1 295 ? -7.416 -2.050 15.920 1.00 91.06 295 PHE A CA 1
ATOM 2174 C C . PHE A 1 295 ? -6.800 -0.666 16.087 1.00 91.06 295 PHE A C 1
ATOM 2176 O O . PHE A 1 295 ? -5.581 -0.505 16.067 1.00 91.06 295 PHE A O 1
ATOM 2183 N N . GLY A 1 296 ? -7.647 0.337 16.288 1.00 89.75 296 GLY A N 1
ATOM 2184 C CA . GLY A 1 296 ? -7.191 1.649 16.716 1.00 89.75 296 GLY A CA 1
ATOM 2185 C C . GLY A 1 296 ? -8.286 2.444 17.407 1.00 89.75 296 GLY A C 1
ATOM 2186 O O . GLY A 1 296 ? -9.478 2.175 17.252 1.00 89.75 296 GLY A O 1
ATOM 2187 N N . ASN A 1 297 ? -7.856 3.431 18.188 1.00 92.06 297 ASN A N 1
ATOM 2188 C CA . ASN A 1 297 ? -8.753 4.331 18.904 1.00 92.06 297 ASN A CA 1
ATOM 2189 C C . ASN A 1 297 ? -9.502 5.196 17.907 1.00 92.06 297 ASN A C 1
ATOM 2191 O O . ASN A 1 297 ? -8.867 5.815 17.062 1.00 92.06 297 ASN A O 1
ATOM 2195 N N . CYS A 1 298 ? -10.818 5.258 18.014 1.00 91.38 298 CYS A N 1
ATOM 2196 C CA . CYS A 1 298 ? -11.646 6.027 17.106 1.00 91.38 298 CYS A CA 1
ATOM 2197 C C . CYS A 1 298 ? -11.493 7.527 17.330 1.00 91.38 298 CYS A C 1
ATOM 2199 O O . CYS A 1 298 ? -11.368 7.999 18.460 1.00 91.38 298 CYS A O 1
ATOM 2201 N N . ILE A 1 299 ? -11.603 8.281 16.242 1.00 86.31 299 ILE A N 1
ATOM 2202 C CA . ILE A 1 299 ? -11.952 9.692 16.299 1.00 86.31 299 ILE A CA 1
ATOM 2203 C C . ILE A 1 299 ? -13.476 9.750 16.489 1.00 86.31 299 ILE A C 1
ATOM 2205 O O . ILE A 1 299 ? -14.221 9.686 15.512 1.00 86.31 299 ILE A O 1
ATOM 2209 N N . GLU A 1 300 ? -13.963 9.878 17.732 1.00 79.19 300 GLU A N 1
ATOM 2210 C CA . GLU A 1 300 ? -15.330 10.397 17.967 1.00 79.19 300 GLU A CA 1
ATOM 2211 C C . GLU A 1 300 ? -15.472 11.694 17.162 1.00 79.19 300 GLU A C 1
ATOM 2213 O O . GLU A 1 300 ? -14.484 12.379 17.042 1.00 79.19 300 GLU A O 1
ATOM 2218 N N . SER A 1 301 ? -16.591 12.117 16.602 1.00 76.31 301 SER A N 1
ATOM 2219 C CA . SER A 1 301 ? -16.688 13.193 15.571 1.00 76.31 301 SER A CA 1
ATOM 2220 C C . SER A 1 301 ? -16.508 12.703 14.141 1.00 76.31 301 SER A C 1
ATOM 2222 O O . SER A 1 301 ? -17.110 13.281 13.238 1.00 76.31 301 SER A O 1
ATOM 2224 N N . LYS A 1 302 ? -15.750 11.625 13.917 1.00 71.06 302 LYS A N 1
ATOM 2225 C CA . LYS A 1 302 ? -15.777 10.850 12.660 1.00 71.06 302 LYS A CA 1
ATOM 2226 C C . LYS A 1 302 ? -16.545 9.536 12.806 1.00 71.06 302 LYS A C 1
ATOM 2228 O O . LYS A 1 302 ? -16.937 8.941 11.805 1.00 71.06 302 LYS A O 1
ATOM 2233 N N . CYS A 1 303 ? -16.764 9.146 14.054 1.00 75.44 303 CYS A N 1
ATOM 2234 C CA . CYS A 1 303 ? -17.537 8.038 14.577 1.00 75.44 303 CYS A CA 1
ATOM 2235 C C . CYS A 1 303 ? -18.443 8.590 15.702 1.00 75.44 303 CYS A C 1
ATOM 2237 O O . CYS A 1 303 ? -19.455 7.937 15.999 1.00 75.44 303 CYS A O 1
#

Solvent-accessible surface area (backbone atoms only — not comparable to full-atom values): 18474 Å² total; per-residue (Å²): 143,86,81,82,89,84,87,83,87,82,86,88,82,88,86,80,89,78,92,76,84,84,76,80,84,81,89,73,92,75,83,82,79,87,77,87,78,84,83,81,87,79,86,80,87,79,84,86,78,87,76,89,72,87,78,80,90,72,85,74,83,73,73,44,24,19,70,83,70,47,53,50,44,68,69,25,25,59,96,72,40,78,38,80,59,67,41,38,79,97,42,91,74,45,41,25,33,25,55,38,57,46,98,85,30,36,54,71,38,68,40,49,48,20,81,70,41,54,74,62,73,63,84,58,69,34,43,36,26,19,81,84,72,47,54,51,44,65,66,22,28,56,98,91,42,80,36,72,61,67,42,35,79,97,42,92,74,45,37,25,33,23,54,35,48,39,82,88,32,29,51,72,39,67,39,49,47,38,69,90,43,43,54,70,48,50,16,77,81,73,44,51,49,48,58,69,27,26,60,96,88,43,78,38,75,51,20,36,36,54,79,42,90,74,47,37,27,34,24,49,40,61,44,98,86,37,34,52,66,41,70,32,47,44,45,89,53,38,55,55,61,78,79,64,64,89,84,48,39,26,18,70,47,58,43,54,51,44,66,64,24,30,56,98,91,40,82,35,79,62,69,41,38,78,98,42,93,70,48,38,25,34,24,54,37,56,52,99,82,28,36,53,76,40,68,40,47,45,31,72,93,40,93

InterPro domains:
  IPR000562 Fibronectin type II domain [PF00040] (72-113)
  IPR000562 Fibronectin type II domain [PF00040] (136-164)
  IPR000562 Fibronectin type II domain [PF00040] (193-221)
  IPR000562 Fibronectin type II domain [PF00040] (257-288)
  IPR000562 Fibronectin type II domain [PS51092] (67-115)
  IPR000562 Fibronectin type II domain [PS51092] (131-179)
  IPR000562 Fibronectin type II domain [PS51092] (188-236)
  IPR000562 Fibronectin type II domain [PS51092] (252-300)
  IPR000562 Fibronectin type II domain [SM00059] (65-113)
  IPR000562 Fibronectin type II domain [SM00059] (129-177)
  IPR000562 Fibronectin type II domain [SM00059] (186-234)
  IPR000562 Fibronectin type II domain [SM00059] (250-298)
  IPR013806 Kringle-like fold [SSF57440] (60-113)
  IPR013806 Kringle-like fold [SSF57440] (128-165)
  IPR013806 Kringle-like fold [SSF57440] (184-236)
  IPR013806 Kringle-like fold [SSF57440] (249-290)
  IPR036943 Fibronectin type II domain superfamily [G3DSA:2.10.10.10] (60-114)
  IPR036943 Fibronectin type II domain superfamily [G3DSA:2.10.10.10] (126-178)
  IPR036943 Fibronectin type II domain superfamily [G3DSA:2.10.10.10] (188-238)
  IPR036943 Fibronectin type II domain superfamily [G3DSA:2.10.10.10] (247-299)

Sequence (303 aa):
MKLIWILFVFTALFVNKYCLAQKAPKNTPKATTTTTTTTTTTTTTTTTTTTTTTAPNTTTTPVCSTTSGVNCFFPFKYKGETYQACTTTENSGVPWCATTVTASQEANAYGNCGSDCQSTSTPSLSGCQTSTGKACVFPFVYSGAAYNECTDIDNNGVKWCATSVGAGLNYVGYGNCIESTCKGCVSTNGKTCVFPFKYKGDTYSKCTTADNGGVPWCANSLFSNQEANEYGICPSDCASEPTPPPNQCQTLTGKLCVFPFMYNGQSYTNCTSVDNGGIKWCATSVDSNSNYLGFGNCIESKC

Nearest PDB structures (foldseek):
  1gxd-assembly2_B  TM=2.931E-01  e=4.142E-11  Homo sapiens
  1h8p-assembly1_A  TM=4.805E-01  e=5.321E-06  Bos taurus
  7prk-assembly1_A-2  TM=8.271E-01  e=3.013E-03  Homo sapiens
  7prj-assembly1_A  TM=8.338E-01  e=3.617E-03  Homo sapiens

Mean predicted aligned error: 19.13 Å

Secondary structure (DSSP, 8-state):
--------------------PPPPPPP-PPP----------------------PPP---PPPPPBBTTSPBP-SSEEETTEEESS-B-TTTTT--EEEEEE-TT-BEEEEEEBPTTS--------S--BBTTSPBP-SSEEETTEEESS-B-TTTTT--EEEEEE-GGGBEEEEEEB-GGG----B-TTSPBP-SSEEETTEEESSBB-TTTTT--EEEEEE-TTSBEEEEEEPPTTS-BPPPPPTTS-BBTTSPBPPSSEEETTEEESS-B-TTTTT--EEEEEE-TT-BEEEEEEB-TTT-

Radius of gyration: 29.46 Å; Cα contacts (8 Å, |Δi|>4): 556; chains: 1; bounding box: 88×66×84 Å

pLDDT: mean 73.28, std 20.82, range [26.05, 96.38]

Organism: Lepeophtheirus salmonis (NCBI:txid72036)